Protein AF-A0A9X5E536-F1 (afdb_monomer_lite)

Structure (mmCIF, N/CA/C/O backbone):
data_AF-A0A9X5E536-F1
#
_entry.id   AF-A0A9X5E536-F1
#
loop_
_atom_site.group_PDB
_atom_site.id
_atom_site.type_symbol
_atom_site.label_atom_id
_atom_site.label_alt_id
_atom_site.label_comp_id
_atom_site.label_asym_id
_atom_site.label_entity_id
_atom_site.label_seq_id
_atom_site.pdbx_PDB_ins_code
_atom_site.Cartn_x
_atom_site.Cartn_y
_atom_site.Cartn_z
_atom_site.occupancy
_atom_site.B_iso_or_equiv
_atom_site.auth_seq_id
_atom_site.auth_comp_id
_atom_site.auth_asym_id
_atom_site.auth_atom_id
_atom_site.pdbx_PDB_model_num
ATOM 1 N N . MET A 1 1 ? -15.585 -8.353 -6.844 1.00 59.03 1 MET A N 1
ATOM 2 C CA . MET A 1 1 ? -14.797 -7.741 -7.942 1.00 59.03 1 MET A CA 1
ATOM 3 C C . MET A 1 1 ? -14.828 -6.232 -7.752 1.00 59.03 1 MET A C 1
ATOM 5 O O . MET A 1 1 ? -15.903 -5.713 -7.479 1.00 59.03 1 MET A O 1
ATOM 9 N N . LEU A 1 2 ? -13.679 -5.550 -7.816 1.00 76.44 2 LEU A N 1
ATOM 10 C CA . LEU A 1 2 ? -13.630 -4.080 -7.756 1.00 76.44 2 LEU A CA 1
ATOM 11 C C . LEU A 1 2 ? -14.340 -3.490 -8.984 1.00 76.44 2 LEU A C 1
ATOM 13 O O . LEU A 1 2 ? -14.336 -4.117 -10.042 1.00 76.44 2 LEU A O 1
ATOM 17 N N . SER A 1 3 ? -14.965 -2.317 -8.848 1.00 79.88 3 SER A N 1
ATOM 18 C CA . SER A 1 3 ? -15.646 -1.673 -9.978 1.00 79.88 3 SER A CA 1
ATOM 19 C C . SER A 1 3 ? -14.661 -1.333 -11.105 1.00 79.88 3 SER A C 1
ATOM 21 O O . SER A 1 3 ? -13.460 -1.172 -10.869 1.00 79.88 3 SER A O 1
ATOM 23 N N . SER A 1 4 ? -15.165 -1.166 -12.330 1.00 85.25 4 SER A N 1
ATOM 24 C CA . SER A 1 4 ? -14.346 -0.813 -13.503 1.00 85.25 4 SER A CA 1
ATOM 25 C C . SER A 1 4 ? -13.564 0.498 -13.328 1.00 85.25 4 SER A C 1
ATOM 27 O O . SER A 1 4 ? -12.526 0.704 -13.953 1.00 85.25 4 SER A O 1
ATOM 29 N N . LEU A 1 5 ? -13.994 1.361 -12.401 1.00 85.19 5 LEU A N 1
ATOM 30 C CA . LEU A 1 5 ? -13.293 2.590 -12.018 1.00 85.19 5 LEU A CA 1
ATOM 31 C C . LEU A 1 5 ? -11.881 2.330 -11.468 1.00 85.19 5 LEU A C 1
ATOM 33 O O . LEU A 1 5 ? -10.996 3.173 -11.616 1.00 85.19 5 LEU A O 1
ATOM 37 N N . PHE A 1 6 ? -11.648 1.163 -10.862 1.00 87.69 6 PHE A N 1
ATOM 38 C CA . PHE A 1 6 ? -10.348 0.803 -10.301 1.00 87.69 6 PHE A CA 1
ATOM 39 C C . PHE A 1 6 ? -9.379 0.246 -11.342 1.00 87.69 6 PHE A C 1
ATOM 41 O O . PHE A 1 6 ? -8.178 0.256 -11.087 1.00 87.69 6 PHE A O 1
ATOM 48 N N . GLU A 1 7 ? -9.849 -0.226 -12.501 1.00 88.88 7 GLU A N 1
ATOM 49 C CA . GLU A 1 7 ? -9.040 -1.003 -13.455 1.00 88.88 7 GLU A CA 1
ATOM 50 C C . GLU A 1 7 ? -7.752 -0.284 -13.851 1.00 88.88 7 GLU A C 1
ATOM 52 O O . GLU A 1 7 ? -6.659 -0.833 -13.707 1.00 88.88 7 GLU A O 1
ATOM 57 N N . ARG A 1 8 ? -7.857 0.994 -14.231 1.00 88.62 8 ARG A N 1
ATOM 58 C CA . ARG A 1 8 ? -6.694 1.802 -14.627 1.00 88.62 8 ARG A CA 1
ATOM 59 C C . ARG A 1 8 ? -5.665 1.930 -13.504 1.00 88.62 8 ARG A C 1
ATOM 61 O O . ARG A 1 8 ? -4.463 1.903 -13.764 1.00 88.62 8 ARG A O 1
ATOM 68 N N . PHE A 1 9 ? -6.115 2.054 -12.258 1.00 90.88 9 PHE A N 1
ATOM 69 C CA . PHE A 1 9 ? -5.223 2.153 -11.103 1.00 90.88 9 PHE A CA 1
ATOM 70 C C . PHE A 1 9 ? -4.642 0.796 -10.719 1.00 90.88 9 PHE A C 1
ATOM 72 O O . PHE A 1 9 ? -3.461 0.716 -10.403 1.00 90.88 9 PHE A O 1
ATOM 79 N N . VAL A 1 10 ? -5.423 -0.276 -10.823 1.00 92.06 10 VAL A N 1
ATOM 80 C CA . VAL A 1 10 ? -4.972 -1.652 -10.589 1.00 92.06 10 VAL A CA 1
ATOM 81 C C . VAL A 1 10 ? -3.908 -2.072 -11.607 1.00 92.06 10 VAL A C 1
ATOM 83 O O . VAL A 1 10 ? -2.978 -2.790 -11.255 1.00 92.06 10 VAL A O 1
ATOM 86 N N . GLU A 1 11 ? -3.998 -1.609 -12.851 1.00 88.69 11 GLU A N 1
ATOM 87 C CA . GLU A 1 11 ? -2.993 -1.888 -13.881 1.00 88.69 11 GLU A CA 1
ATOM 88 C C . GLU A 1 11 ? -1.729 -1.034 -13.740 1.00 88.69 11 GLU A C 1
ATOM 90 O O . GLU A 1 11 ? -0.615 -1.520 -13.946 1.00 88.69 11 GLU A O 1
ATOM 95 N N . LYS A 1 12 ? -1.879 0.260 -13.429 1.00 88.44 12 LYS A N 1
ATOM 96 C CA . LYS A 1 12 ? -0.748 1.203 -13.401 1.00 88.44 12 LYS A CA 1
ATOM 97 C C . LYS A 1 12 ? -0.036 1.245 -12.053 1.00 88.44 12 LYS A C 1
ATOM 99 O O . LYS A 1 12 ? 1.185 1.384 -12.022 1.00 88.44 12 LYS A O 1
ATOM 104 N N . SER A 1 13 ? -0.782 1.144 -10.958 1.00 90.81 13 SER A N 1
ATOM 105 C CA . SER A 1 13 ? -0.265 1.206 -9.591 1.00 90.81 13 SER A CA 1
ATOM 106 C C . SER A 1 13 ? -1.109 0.372 -8.613 1.00 90.81 13 SER A C 1
ATOM 108 O O . SER A 1 13 ? -1.768 0.921 -7.723 1.00 90.81 13 SER A O 1
ATOM 110 N N . PRO A 1 14 ? -1.078 -0.970 -8.735 1.00 91.38 14 PRO A N 1
ATOM 111 C CA . PRO A 1 14 ? -1.823 -1.857 -7.841 1.00 91.38 14 PRO A CA 1
ATOM 112 C C . PRO A 1 14 ? -1.440 -1.657 -6.368 1.00 91.38 14 PRO A C 1
ATOM 114 O O . PRO A 1 14 ? -2.305 -1.716 -5.501 1.00 91.38 14 PRO A O 1
ATOM 117 N N . VAL A 1 15 ? -0.178 -1.309 -6.091 1.00 92.06 15 VAL A N 1
ATOM 118 C CA . VAL A 1 15 ? 0.329 -0.975 -4.747 1.00 92.06 15 VAL A CA 1
ATOM 119 C C . VAL A 1 15 ? -0.449 0.181 -4.107 1.00 92.06 15 VAL A C 1
ATOM 121 O O . VAL A 1 15 ? -0.778 0.119 -2.925 1.00 92.06 15 VAL A O 1
ATOM 124 N N . SER A 1 16 ? -0.793 1.219 -4.875 1.00 92.06 16 SER A N 1
ATOM 125 C CA . SER A 1 16 ? -1.557 2.366 -4.363 1.00 92.06 16 SER A CA 1
ATOM 126 C C . SER A 1 16 ? -2.984 1.972 -3.985 1.00 92.06 16 SER A C 1
ATOM 128 O O . SER A 1 16 ? -3.490 2.417 -2.956 1.00 92.06 16 SER A O 1
ATOM 130 N N . VAL A 1 17 ? -3.611 1.099 -4.782 1.00 93.69 17 VAL A N 1
ATOM 131 C CA . VAL A 1 17 ? -4.953 0.564 -4.500 1.00 93.69 17 VAL A CA 1
ATOM 132 C C . VAL A 1 17 ? -4.920 -0.343 -3.270 1.00 93.69 17 VAL A C 1
ATOM 134 O O . VAL A 1 17 ? -5.777 -0.209 -2.401 1.00 93.69 17 VAL A O 1
ATOM 137 N N . MET A 1 18 ? -3.904 -1.208 -3.153 1.00 93.38 18 MET A N 1
ATOM 138 C CA . MET A 1 18 ? -3.685 -2.051 -1.972 1.00 93.38 18 MET A CA 1
ATOM 139 C C . MET A 1 18 ? -3.533 -1.204 -0.711 1.00 93.38 18 MET A C 1
ATOM 141 O O . MET A 1 18 ? -4.220 -1.461 0.271 1.00 93.38 18 MET A O 1
ATOM 145 N N . MET A 1 19 ? -2.681 -0.173 -0.744 1.00 91.44 19 MET A N 1
ATOM 146 C CA . MET A 1 19 ? -2.464 0.706 0.405 1.00 91.44 19 MET A CA 1
ATOM 147 C C . MET A 1 19 ? -3.744 1.449 0.793 1.00 91.44 19 MET A C 1
ATOM 149 O O . MET A 1 19 ? -4.116 1.456 1.961 1.00 91.44 19 MET A O 1
ATOM 153 N N . ARG A 1 20 ? -4.463 2.042 -0.166 1.00 91.44 20 ARG A N 1
ATOM 154 C CA . ARG A 1 20 ? -5.708 2.765 0.133 1.00 91.44 20 ARG A CA 1
ATOM 155 C C . ARG A 1 20 ? -6.812 1.834 0.641 1.00 91.44 20 ARG A C 1
ATOM 157 O O . ARG A 1 20 ? -7.528 2.224 1.561 1.00 91.44 20 ARG A O 1
ATOM 164 N N . GLY A 1 21 ? -6.941 0.632 0.078 1.00 90.62 21 GLY A N 1
ATOM 165 C CA . GLY A 1 21 ? -7.883 -0.388 0.547 1.00 90.62 21 GLY A CA 1
ATOM 166 C C . GLY A 1 21 ? -7.525 -0.918 1.938 1.00 90.62 21 GLY A C 1
ATOM 167 O O . GLY A 1 21 ? -8.407 -1.091 2.773 1.00 90.62 21 GLY A O 1
ATOM 168 N N . LEU A 1 22 ? -6.229 -1.087 2.223 1.00 88.88 22 LEU A N 1
ATOM 169 C CA . LEU A 1 22 ? -5.721 -1.365 3.568 1.00 88.88 22 LEU A CA 1
ATOM 170 C C . LEU A 1 22 ? -6.089 -0.250 4.533 1.00 88.88 22 LEU A C 1
ATOM 172 O O . LEU A 1 22 ? -6.581 -0.547 5.609 1.00 88.88 22 LEU A O 1
ATOM 176 N N . MET A 1 23 ? -5.915 1.013 4.149 1.00 85.69 23 MET A N 1
ATOM 177 C CA . MET A 1 23 ? -6.316 2.131 4.998 1.00 85.69 23 MET A CA 1
ATOM 178 C C . MET A 1 23 ? -7.823 2.131 5.260 1.00 85.69 23 MET A C 1
ATOM 180 O O . MET A 1 23 ? -8.232 2.340 6.390 1.00 85.69 23 MET A O 1
ATOM 184 N N . GLU A 1 24 ? -8.646 1.842 4.252 1.00 87.31 24 GLU A N 1
ATOM 185 C CA . GLU A 1 24 ? -10.102 1.786 4.417 1.00 87.31 24 GLU A CA 1
ATOM 186 C C . GLU A 1 24 ? -10.545 0.686 5.388 1.00 87.31 24 GLU A C 1
ATOM 188 O O . GLU A 1 24 ? -11.493 0.864 6.143 1.00 87.31 24 GLU A O 1
ATOM 193 N N . ARG A 1 25 ? -9.847 -0.452 5.373 1.00 81.50 25 ARG A N 1
ATOM 194 C CA . ARG A 1 25 ? -10.155 -1.596 6.229 1.00 81.50 25 ARG A CA 1
ATOM 195 C C . ARG A 1 25 ? -9.554 -1.468 7.629 1.00 81.50 25 ARG A C 1
ATOM 197 O O . ARG A 1 25 ? -10.218 -1.766 8.611 1.00 81.50 25 ARG A O 1
ATOM 204 N N . VAL A 1 26 ? -8.281 -1.083 7.711 1.00 72.69 26 VAL A N 1
ATOM 205 C CA . VAL A 1 26 ? -7.508 -1.011 8.958 1.00 72.69 26 VAL A CA 1
ATOM 206 C C . VAL A 1 26 ? -7.864 0.237 9.747 1.00 72.69 26 VAL A C 1
ATOM 208 O O . VAL A 1 26 ? -7.880 0.151 10.961 1.00 72.69 26 VAL A O 1
ATOM 211 N N . PHE A 1 27 ? -8.175 1.367 9.101 1.00 67.44 27 PHE A N 1
ATOM 212 C CA . PHE A 1 27 ? -8.596 2.596 9.784 1.00 67.44 27 PHE A CA 1
ATOM 213 C C . PHE A 1 27 ? -10.112 2.766 9.877 1.00 67.44 27 PHE A C 1
ATOM 215 O O . PHE A 1 27 ? -10.585 3.894 10.010 1.00 67.44 27 PHE A O 1
ATOM 222 N N . ALA A 1 28 ? -10.885 1.678 9.849 1.00 65.44 28 ALA A N 1
ATOM 223 C CA . ALA A 1 28 ? -12.260 1.755 10.321 1.00 65.44 28 ALA A CA 1
ATOM 224 C C . ALA A 1 28 ? -12.214 2.218 11.796 1.00 65.44 28 ALA A C 1
ATOM 226 O O . ALA A 1 28 ? -11.645 1.497 12.623 1.00 65.44 28 ALA A O 1
ATOM 227 N N . PRO A 1 29 ? -12.736 3.417 12.137 1.00 57.34 29 PRO A N 1
ATOM 228 C CA . PRO A 1 29 ? -12.548 4.002 13.468 1.00 57.34 29 PRO A CA 1
ATOM 229 C C . PRO A 1 29 ? -13.058 3.073 14.572 1.00 57.34 29 PRO A C 1
ATOM 231 O O . PRO A 1 29 ? -12.400 2.892 15.590 1.00 57.34 29 PRO A O 1
ATOM 234 N N . GLU A 1 30 ? -14.189 2.422 14.305 1.00 60.12 30 GLU A N 1
ATOM 235 C CA . GLU A 1 30 ? -14.822 1.401 15.142 1.00 60.12 30 GLU A CA 1
ATOM 236 C C . GLU A 1 30 ? -13.857 0.237 15.434 1.00 60.12 30 GLU A C 1
ATOM 238 O O . GLU A 1 30 ? -13.547 -0.043 16.589 1.00 60.12 30 GLU A O 1
ATOM 243 N N . SER A 1 31 ? -13.291 -0.384 14.393 1.00 58.72 31 SER A N 1
ATOM 244 C CA . SER A 1 31 ? -12.420 -1.557 14.533 1.00 58.72 31 SER A CA 1
ATOM 245 C C . SER A 1 31 ? -11.079 -1.242 15.198 1.00 58.72 31 SER A C 1
ATOM 247 O O . SER A 1 31 ? -10.551 -2.077 15.931 1.00 58.72 31 SER A O 1
ATOM 249 N N . LEU A 1 32 ? -10.512 -0.051 14.969 1.00 58.91 32 LEU A N 1
ATOM 250 C CA . LEU A 1 32 ? -9.287 0.368 15.660 1.00 58.91 32 LEU A CA 1
ATOM 251 C C . LEU A 1 32 ? -9.522 0.627 17.139 1.00 58.91 32 LEU A C 1
ATOM 253 O O . LEU A 1 32 ? -8.710 0.206 17.964 1.00 58.91 32 LEU A O 1
ATOM 257 N N . ASN A 1 33 ? -10.619 1.309 17.466 1.00 61.44 33 ASN A N 1
ATOM 258 C CA . ASN A 1 33 ? -10.973 1.594 18.848 1.00 61.44 33 ASN A CA 1
ATOM 259 C C . ASN A 1 33 ? -11.260 0.294 19.608 1.00 61.44 33 ASN A C 1
ATOM 261 O O . ASN A 1 33 ? -10.749 0.112 20.710 1.00 61.44 33 ASN A O 1
ATOM 265 N N . GLU A 1 34 ? -11.996 -0.636 19.001 1.00 63.62 34 GLU A N 1
ATOM 266 C CA . GLU A 1 34 ? -12.320 -1.936 19.591 1.00 63.62 34 GLU A CA 1
ATOM 267 C C . GLU A 1 34 ? -11.073 -2.813 19.791 1.00 63.62 34 GLU A C 1
ATOM 269 O O . GLU A 1 34 ? -10.857 -3.365 20.875 1.00 63.62 34 GLU A O 1
ATOM 274 N N . LEU A 1 35 ? -10.191 -2.892 18.786 1.00 60.22 35 LEU A N 1
ATOM 275 C CA . LEU A 1 35 ? -8.929 -3.626 18.890 1.00 60.22 35 LEU A CA 1
ATOM 276 C C . LEU A 1 35 ? -8.045 -3.047 20.001 1.00 60.22 35 LEU A C 1
ATOM 278 O O . LEU A 1 35 ? -7.515 -3.805 20.818 1.00 60.22 35 LEU A O 1
ATOM 282 N N . PHE A 1 36 ? -7.912 -1.717 20.051 1.00 56.22 36 PHE A N 1
ATOM 283 C CA . PHE A 1 36 ? -7.150 -1.025 21.087 1.00 56.22 36 PHE A CA 1
ATOM 284 C C . PHE A 1 36 ? -7.712 -1.332 22.476 1.00 56.22 36 PHE A C 1
ATOM 286 O O . PHE A 1 36 ? -6.965 -1.789 23.335 1.00 56.22 36 PHE A O 1
ATOM 293 N N . GLN A 1 37 ? -9.021 -1.179 22.685 1.00 65.19 37 GLN A N 1
ATOM 294 C CA . GLN A 1 37 ? -9.663 -1.478 23.969 1.00 65.19 37 GLN A CA 1
ATOM 295 C C . GLN A 1 37 ? -9.492 -2.947 24.390 1.00 65.19 37 GLN A C 1
ATOM 297 O O . GLN A 1 37 ? -9.310 -3.228 25.571 1.00 65.19 37 GLN A O 1
ATOM 302 N N . THR A 1 38 ?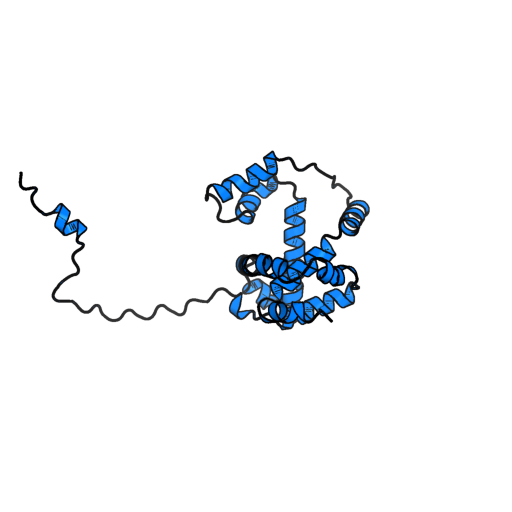 -9.496 -3.880 23.435 1.00 64.38 38 THR A N 1
ATOM 303 C CA . THR A 1 38 ? -9.392 -5.322 23.712 1.00 64.38 38 THR A CA 1
ATOM 304 C C . THR A 1 38 ? -7.966 -5.769 24.052 1.00 64.38 38 THR A C 1
ATOM 306 O O . THR A 1 38 ? -7.775 -6.693 24.844 1.00 64.38 38 THR A O 1
ATOM 309 N N . THR A 1 39 ? -6.945 -5.152 23.448 1.00 59.47 39 THR A N 1
ATOM 310 C CA . THR A 1 39 ? -5.545 -5.611 23.568 1.00 59.47 39 THR A CA 1
ATOM 311 C C . THR A 1 39 ? -4.620 -4.680 24.345 1.00 59.47 39 THR A C 1
ATOM 313 O O . THR A 1 39 ? -3.538 -5.121 24.747 1.00 59.47 39 THR A O 1
ATOM 316 N N . ALA A 1 40 ? -5.014 -3.433 24.615 1.00 51.66 40 ALA A N 1
ATOM 317 C CA . ALA A 1 40 ? -4.210 -2.500 25.395 1.00 51.66 40 ALA A CA 1
ATOM 318 C C . ALA A 1 40 ? -4.087 -2.975 26.850 1.00 51.66 40 ALA A C 1
ATOM 320 O O . ALA A 1 40 ? -4.999 -2.841 27.659 1.00 51.66 40 ALA A O 1
ATOM 321 N N . ARG A 1 41 ? -2.922 -3.536 27.193 1.00 52.03 41 ARG A N 1
ATOM 322 C CA . ARG A 1 41 ? -2.586 -3.915 28.577 1.00 52.03 41 ARG A CA 1
ATOM 323 C C . ARG A 1 41 ? -1.919 -2.781 29.354 1.00 52.03 41 ARG A C 1
ATOM 325 O O . ARG A 1 41 ? -2.097 -2.684 30.560 1.00 52.03 41 ARG A O 1
ATOM 332 N N . VAL A 1 42 ? -1.132 -1.951 28.663 1.00 47.94 42 VAL A N 1
ATOM 333 C CA . VAL A 1 42 ? -0.361 -0.832 29.249 1.00 47.94 42 VAL A CA 1
ATOM 334 C C . VAL A 1 42 ? -0.487 0.451 28.406 1.00 47.94 42 VAL A C 1
ATOM 336 O O . VAL A 1 42 ? -0.075 1.521 28.841 1.00 47.94 42 VAL A O 1
ATOM 339 N N . GLN A 1 43 ? -1.052 0.374 27.194 1.00 44.66 43 GLN A N 1
ATOM 340 C CA . GLN A 1 43 ? -1.228 1.537 26.322 1.00 44.66 43 GLN A CA 1
ATOM 341 C C . GLN A 1 43 ? -2.432 2.388 26.733 1.00 44.66 43 GLN A C 1
ATOM 343 O O . GLN A 1 43 ? -3.493 1.872 27.066 1.00 44.66 43 GLN A O 1
ATOM 348 N N . TYR A 1 44 ? -2.259 3.703 26.647 1.00 56.66 44 TYR A N 1
ATOM 349 C CA . TYR A 1 44 ? -3.267 4.712 26.949 1.00 56.66 44 TYR A CA 1
ATOM 350 C C . TYR A 1 44 ? -3.384 5.686 25.779 1.00 56.66 44 TYR A C 1
ATOM 352 O O . TYR A 1 44 ? -2.421 5.938 25.049 1.00 56.66 44 TYR A O 1
ATOM 360 N N . THR A 1 45 ? -4.583 6.221 25.587 1.00 52.66 45 THR A N 1
ATOM 361 C CA . THR A 1 45 ? -4.866 7.262 24.603 1.00 52.66 45 THR A CA 1
ATOM 362 C C . THR A 1 45 ? -4.136 8.537 25.028 1.00 52.66 45 THR A C 1
ATOM 364 O O . THR A 1 45 ? -4.375 9.049 26.119 1.00 52.66 45 THR A O 1
ATOM 367 N N . LYS A 1 46 ? -3.217 9.038 24.195 1.00 56.38 46 LYS A N 1
ATOM 368 C CA . LYS A 1 46 ? -2.601 10.359 24.376 1.00 56.38 46 LYS A CA 1
ATOM 369 C C . LYS A 1 46 ? -3.260 11.354 23.430 1.00 56.38 46 LYS A C 1
ATOM 371 O O . LYS A 1 46 ? -3.475 11.034 22.261 1.00 56.38 46 LYS A O 1
ATOM 376 N N . GLU A 1 47 ? -3.544 12.549 23.930 1.00 56.22 47 GLU A N 1
ATOM 377 C CA . GLU A 1 47 ? -3.892 13.684 23.080 1.00 56.22 47 GLU A CA 1
ATOM 378 C C . GLU A 1 47 ? -2.651 14.106 22.291 1.00 56.22 47 GLU A C 1
ATOM 380 O O . GLU A 1 47 ? -1.558 14.218 22.844 1.00 56.22 47 GLU A O 1
ATOM 385 N N . LEU A 1 48 ? -2.820 14.269 20.981 1.00 60.88 48 LEU A N 1
ATOM 386 C CA . LEU A 1 48 ? -1.769 14.731 20.084 1.00 60.88 48 LEU A CA 1
ATOM 387 C C . LEU A 1 48 ? -1.806 16.259 20.099 1.00 60.88 48 LEU A C 1
ATOM 389 O O . LEU A 1 48 ? -2.819 16.846 19.706 1.00 60.88 48 LEU A O 1
ATOM 393 N N . LEU A 1 49 ? -0.745 16.908 20.575 1.00 67.31 49 LEU A N 1
ATOM 394 C CA . LEU A 1 49 ? -0.719 18.364 20.631 1.00 67.31 49 LEU A CA 1
ATOM 395 C C . LEU A 1 49 ? -0.400 18.936 19.246 1.00 67.31 49 LEU A C 1
ATOM 397 O O . LEU A 1 49 ? 0.301 18.332 18.433 1.00 67.31 49 LEU A O 1
ATOM 401 N N . PHE A 1 50 ? -0.893 20.146 18.968 1.00 59.91 50 PHE A N 1
ATOM 402 C CA . PHE A 1 50 ? -0.553 20.857 17.730 1.00 59.91 50 PHE A CA 1
ATOM 403 C C . PHE A 1 50 ? 0.962 21.107 17.616 1.00 59.91 50 PHE A C 1
ATOM 405 O O . PHE A 1 50 ? 1.506 21.070 16.514 1.00 59.91 50 PHE A O 1
ATOM 412 N N . SER A 1 51 ? 1.645 21.299 18.749 1.00 69.69 51 SER A N 1
ATOM 413 C CA . SER A 1 51 ? 3.107 21.402 18.827 1.00 69.69 51 SER A CA 1
ATOM 414 C C . SER A 1 51 ? 3.804 20.172 18.252 1.00 69.69 51 SER A C 1
ATOM 416 O O . SER A 1 51 ? 4.736 20.335 17.476 1.00 69.69 51 SER A O 1
ATOM 418 N N . ASP A 1 52 ? 3.298 18.969 18.525 1.00 70.38 52 ASP A N 1
ATOM 419 C CA . ASP A 1 52 ? 3.912 17.710 18.084 1.00 70.38 52 ASP A CA 1
ATOM 420 C C . ASP A 1 52 ? 3.849 17.576 16.552 1.00 70.38 52 ASP A C 1
ATOM 422 O O . ASP A 1 52 ? 4.791 17.126 15.897 1.00 70.38 52 ASP A O 1
ATOM 426 N N . LEU A 1 53 ? 2.746 18.033 15.943 1.00 67.75 53 LEU A N 1
ATOM 427 C CA . LEU A 1 53 ? 2.610 18.092 14.483 1.00 67.75 53 LEU A CA 1
ATOM 428 C C . LEU A 1 53 ? 3.559 19.116 13.861 1.00 67.75 53 LEU A C 1
ATOM 430 O O . LEU A 1 53 ? 4.120 18.872 12.790 1.00 67.75 53 LEU A O 1
ATOM 434 N N . VAL A 1 54 ? 3.734 20.265 14.513 1.00 74.81 54 VAL A N 1
ATOM 435 C CA . VAL A 1 54 ? 4.660 21.303 14.059 1.00 74.81 54 VAL A CA 1
ATOM 436 C C . VAL A 1 54 ? 6.103 20.809 14.175 1.00 74.81 54 VAL A C 1
ATOM 438 O O . VAL A 1 54 ? 6.845 20.926 13.206 1.00 74.81 54 VAL A O 1
ATOM 441 N N . GLU A 1 55 ? 6.489 20.180 15.282 1.00 75.88 55 GLU A N 1
ATOM 442 C CA . GLU A 1 55 ? 7.822 19.594 15.486 1.00 75.88 55 GLU A CA 1
ATOM 443 C C . GLU A 1 55 ? 8.140 18.496 14.463 1.00 75.88 55 GLU A C 1
ATOM 445 O O . GLU A 1 55 ? 9.246 18.438 13.915 1.00 75.88 55 GLU A O 1
ATOM 450 N N . LEU A 1 56 ? 7.145 17.683 14.098 1.00 73.38 56 LEU A N 1
ATOM 451 C CA . LEU A 1 56 ? 7.294 16.692 13.038 1.00 73.38 56 LEU A CA 1
ATOM 452 C C . LEU A 1 56 ? 7.502 17.329 11.654 1.00 73.38 56 LEU A C 1
ATOM 454 O O . LEU A 1 56 ? 8.291 16.826 10.847 1.00 73.38 56 LEU A O 1
ATOM 458 N N . MET A 1 57 ? 6.789 18.417 11.358 1.00 69.81 57 MET A N 1
ATOM 459 C CA . MET A 1 57 ? 6.752 19.029 10.026 1.00 69.81 57 MET A CA 1
ATOM 460 C C . MET A 1 57 ? 7.840 20.082 9.795 1.00 69.81 57 MET A C 1
ATOM 462 O O . MET A 1 57 ? 8.291 20.228 8.659 1.00 69.81 57 MET A O 1
ATOM 466 N N . VAL A 1 58 ? 8.299 20.794 10.827 1.00 79.50 58 VAL A N 1
ATOM 467 C CA . VAL A 1 58 ? 9.296 21.877 10.722 1.00 79.50 58 VAL A CA 1
ATOM 468 C C . VAL A 1 58 ? 10.579 21.423 10.016 1.00 79.50 58 VAL A C 1
ATOM 470 O O . VAL A 1 58 ? 10.974 22.088 9.058 1.00 79.50 58 VAL A O 1
ATOM 473 N N . PRO A 1 59 ? 11.205 20.279 10.354 1.00 78.56 59 PRO A N 1
ATOM 474 C CA . PRO A 1 59 ? 12.404 19.821 9.651 1.00 78.56 59 PRO A CA 1
ATOM 475 C C . PRO A 1 59 ? 12.156 19.523 8.168 1.00 78.56 59 PRO A C 1
ATOM 477 O O . PRO A 1 59 ? 13.057 19.671 7.347 1.00 78.56 59 PRO A O 1
ATOM 480 N N . VAL A 1 60 ? 10.933 19.134 7.807 1.00 77.81 60 VAL A N 1
ATOM 481 C CA . VAL A 1 60 ? 10.548 18.809 6.428 1.00 77.81 60 VAL A CA 1
ATOM 482 C C . VAL A 1 60 ? 10.294 20.077 5.622 1.00 77.81 60 VAL A C 1
ATOM 484 O O . VAL A 1 60 ? 10.804 20.219 4.514 1.00 77.81 60 VAL A O 1
ATOM 487 N N . VAL A 1 61 ? 9.536 21.020 6.186 1.00 78.19 61 VAL A N 1
ATOM 488 C CA . VAL A 1 61 ? 9.211 22.302 5.545 1.00 78.19 61 VAL A CA 1
ATOM 489 C C . VAL A 1 61 ? 10.465 23.164 5.393 1.00 78.19 61 VAL A C 1
ATOM 491 O O . VAL A 1 61 ? 10.654 23.794 4.356 1.00 78.19 61 VAL A O 1
ATOM 494 N N . CYS A 1 62 ? 11.362 23.131 6.380 1.00 86.31 62 CYS A N 1
ATOM 495 C CA . CYS A 1 62 ? 12.654 23.813 6.329 1.00 86.31 62 CYS A CA 1
ATOM 496 C C . CYS A 1 62 ? 13.701 23.085 5.462 1.00 86.31 62 CYS A C 1
ATOM 498 O O . CYS A 1 62 ? 14.817 23.579 5.325 1.00 86.31 62 CYS A O 1
ATOM 500 N N . GLY A 1 63 ? 13.380 21.917 4.889 1.00 78.69 63 GLY A N 1
ATOM 501 C CA . GLY A 1 63 ? 14.284 21.158 4.018 1.00 78.69 63 GLY A CA 1
ATOM 502 C C . GLY A 1 63 ? 15.474 20.500 4.730 1.00 78.69 63 GLY A C 1
ATOM 503 O O . GLY A 1 63 ? 16.403 20.048 4.065 1.00 78.69 63 GLY A O 1
ATOM 504 N N . LEU A 1 64 ? 15.451 20.433 6.063 1.00 79.81 64 LEU A N 1
ATOM 505 C CA . LEU A 1 64 ? 16.457 19.751 6.885 1.00 79.81 64 LEU A CA 1
ATOM 506 C C . LEU A 1 64 ? 16.316 18.227 6.797 1.00 79.81 64 LEU A C 1
ATOM 508 O O . LEU A 1 64 ? 17.305 17.508 6.889 1.00 79.81 64 LEU A O 1
ATOM 512 N N . GLN A 1 65 ? 15.090 17.742 6.595 1.00 75.00 65 GLN A N 1
ATOM 513 C CA . GLN A 1 65 ? 14.771 16.331 6.419 1.00 75.00 65 GLN A CA 1
ATOM 514 C C . GLN A 1 65 ? 14.056 16.111 5.082 1.00 75.00 65 GLN A C 1
ATOM 516 O O . GLN A 1 65 ? 13.138 16.859 4.742 1.00 75.00 65 GLN A O 1
ATOM 521 N N . PRO A 1 66 ? 14.409 15.060 4.319 1.00 71.69 66 PRO A N 1
ATOM 522 C CA . PRO A 1 66 ? 13.858 14.834 2.984 1.00 71.69 66 PRO A CA 1
ATOM 523 C C . PRO A 1 66 ? 12.388 14.390 3.001 1.00 71.69 66 PRO A C 1
ATOM 525 O O . PRO A 1 66 ? 11.751 14.332 1.951 1.00 71.69 66 PRO A O 1
ATOM 528 N N . SER A 1 67 ? 11.850 14.007 4.164 1.00 70.56 67 SER A N 1
ATOM 529 C CA . SER A 1 67 ? 10.455 13.590 4.312 1.00 70.56 67 SER A CA 1
ATOM 530 C C . SER A 1 67 ? 10.001 13.603 5.771 1.00 70.56 67 SER A C 1
ATOM 532 O O . SER A 1 67 ? 10.816 13.496 6.688 1.00 70.56 67 SER A O 1
ATOM 534 N N . VAL A 1 68 ? 8.679 13.614 5.970 1.00 67.25 68 VAL A N 1
ATOM 535 C CA . VAL A 1 68 ? 8.021 13.429 7.279 1.00 67.25 68 VAL A CA 1
ATOM 536 C C . VAL A 1 68 ? 8.483 12.147 7.967 1.00 67.25 68 VAL A C 1
ATOM 538 O O . VAL A 1 68 ? 8.683 12.137 9.172 1.00 67.25 68 VAL A O 1
ATOM 541 N N . ARG A 1 69 ? 8.743 11.076 7.209 1.00 64.19 69 ARG A N 1
ATOM 542 C CA . ARG A 1 69 ? 9.261 9.818 7.761 1.00 64.19 69 ARG A CA 1
ATOM 543 C C . ARG A 1 69 ? 10.670 9.964 8.334 1.00 64.19 69 ARG A C 1
ATOM 545 O O . ARG A 1 69 ? 10.937 9.396 9.382 1.00 64.19 69 ARG A O 1
ATOM 552 N N . ALA A 1 70 ? 11.556 10.680 7.647 1.00 66.94 70 ALA A N 1
ATOM 553 C CA . ALA A 1 70 ? 12.920 10.895 8.128 1.00 66.94 70 ALA A CA 1
ATOM 554 C C . ALA A 1 70 ? 12.914 11.773 9.391 1.00 66.94 70 ALA A C 1
ATOM 556 O O . ALA A 1 70 ? 13.508 11.408 10.397 1.00 66.94 70 ALA A O 1
ATOM 557 N N . SER A 1 71 ? 12.103 12.837 9.379 1.00 72.88 71 SER A N 1
ATOM 558 C CA . SER A 1 71 ? 11.833 13.668 10.559 1.00 72.88 71 SER A CA 1
ATOM 559 C C . SER A 1 71 ? 11.244 12.866 11.729 1.00 72.88 71 SER A C 1
ATOM 561 O O . SER A 1 71 ? 11.651 13.054 12.869 1.00 72.88 71 SER A O 1
ATOM 563 N N . TYR A 1 72 ? 10.332 11.926 11.454 1.00 70.31 72 TYR A N 1
ATOM 564 C CA . TYR A 1 72 ? 9.777 11.021 12.460 1.00 70.31 72 TYR A CA 1
ATOM 565 C C . TYR A 1 72 ? 10.833 10.073 13.035 1.00 70.31 72 TYR A C 1
ATOM 567 O O . TYR A 1 72 ? 10.845 9.848 14.235 1.00 70.31 72 TYR A O 1
ATOM 575 N N . GLN A 1 73 ? 11.686 9.478 12.195 1.00 68.50 73 GLN A N 1
ATOM 576 C CA . GLN A 1 73 ? 12.697 8.509 12.635 1.00 68.50 73 GLN A CA 1
ATOM 577 C C . GLN A 1 73 ? 13.715 9.142 13.583 1.00 68.50 73 GLN A C 1
ATOM 579 O O . GLN A 1 73 ? 14.063 8.525 14.585 1.00 68.50 73 GLN A O 1
ATOM 584 N N . ASP A 1 74 ? 14.106 10.384 13.310 1.00 72.44 74 ASP A N 1
ATOM 585 C CA . ASP A 1 74 ? 14.989 11.160 14.184 1.00 72.44 74 ASP A CA 1
ATOM 586 C C . ASP A 1 74 ? 14.302 11.592 15.493 1.00 72.44 74 ASP A C 1
ATOM 588 O O . ASP A 1 74 ? 14.976 11.882 16.477 1.00 72.44 74 ASP A O 1
ATOM 592 N N . GLN A 1 75 ? 12.965 11.607 15.526 1.00 68.31 75 GLN A N 1
ATOM 593 C CA . GLN A 1 75 ? 12.143 12.054 16.659 1.00 68.31 75 GLN A CA 1
ATOM 594 C C . GLN A 1 75 ? 11.262 10.925 17.229 1.00 68.31 75 GLN A C 1
ATOM 596 O O . GLN A 1 75 ? 10.262 11.180 17.903 1.00 68.31 75 GLN A O 1
ATOM 601 N N . ALA A 1 76 ? 11.612 9.662 16.962 1.00 61.31 76 ALA A N 1
ATOM 602 C CA . ALA A 1 76 ? 10.751 8.506 17.227 1.00 61.31 76 ALA A CA 1
ATOM 603 C C . ALA A 1 76 ? 10.484 8.274 18.725 1.00 61.31 76 ALA A C 1
ATOM 605 O O . ALA A 1 76 ? 9.455 7.702 19.076 1.00 61.31 76 ALA A O 1
ATOM 606 N N . GLU A 1 77 ? 11.384 8.738 19.596 1.00 60.75 77 GLU A N 1
ATOM 607 C CA . GLU A 1 77 ? 11.212 8.697 21.054 1.00 60.75 77 GLU A CA 1
ATOM 608 C C . GLU A 1 77 ? 10.278 9.801 21.579 1.00 60.75 77 GLU A C 1
ATOM 610 O O . GLU A 1 77 ? 9.628 9.615 22.607 1.00 60.75 77 GLU A O 1
ATOM 615 N N . ALA A 1 78 ? 10.188 10.932 20.871 1.00 61.19 78 ALA A N 1
ATOM 616 C CA . ALA A 1 78 ? 9.384 12.091 21.262 1.00 61.19 78 ALA A CA 1
ATOM 617 C C . ALA A 1 78 ? 7.954 12.040 20.698 1.00 61.19 78 ALA A C 1
ATOM 619 O O . ALA A 1 78 ? 7.024 12.584 21.291 1.00 61.19 78 ALA A O 1
ATOM 620 N N . MET A 1 79 ? 7.753 11.353 19.572 1.00 59.81 79 MET A N 1
ATOM 621 C CA . MET A 1 79 ? 6.449 11.263 18.923 1.00 59.81 79 MET A CA 1
ATOM 622 C C . MET A 1 79 ? 5.571 10.177 19.568 1.00 59.81 79 MET A C 1
ATOM 624 O O . MET A 1 79 ? 6.060 9.074 19.834 1.00 59.81 79 MET A O 1
ATOM 628 N N . PRO A 1 80 ? 4.251 10.382 19.734 1.00 56.28 80 PRO A N 1
ATOM 629 C CA . PRO A 1 80 ? 3.348 9.297 20.102 1.00 56.28 80 PRO A CA 1
ATOM 630 C C . PRO A 1 80 ? 3.466 8.145 19.090 1.00 56.28 80 PRO A C 1
ATOM 632 O O . PRO A 1 80 ? 3.143 8.276 17.909 1.00 56.28 80 PRO A O 1
ATOM 635 N N . ALA A 1 81 ? 3.940 6.994 19.573 1.00 55.88 81 ALA A N 1
ATOM 636 C CA . ALA A 1 81 ? 4.264 5.800 18.788 1.00 55.88 81 ALA A CA 1
ATOM 637 C C . ALA A 1 81 ? 3.097 5.242 17.946 1.00 55.88 81 ALA A C 1
ATOM 639 O O . ALA A 1 81 ? 3.315 4.393 17.083 1.00 55.88 81 ALA A O 1
ATOM 640 N N . SER A 1 82 ? 1.865 5.713 18.162 1.00 64.25 82 SER A N 1
ATOM 641 C CA . SER A 1 82 ? 0.657 5.206 17.512 1.00 64.25 82 SER A CA 1
ATOM 642 C C . SER A 1 82 ? 0.675 5.398 15.994 1.00 64.25 82 SER A C 1
ATOM 644 O O . SER A 1 82 ? 0.456 4.433 15.267 1.00 64.25 82 SER A O 1
ATOM 646 N N . LEU A 1 83 ? 0.988 6.594 15.484 1.00 63.72 83 LEU A N 1
ATOM 647 C CA . LEU A 1 83 ? 0.889 6.856 14.043 1.00 63.72 83 LEU A CA 1
ATOM 648 C C . LEU A 1 83 ? 1.915 6.052 13.237 1.00 63.72 83 LEU A C 1
ATOM 650 O O . LEU A 1 83 ? 1.588 5.474 12.198 1.00 63.72 83 LEU A O 1
ATOM 654 N N . SER A 1 84 ? 3.151 5.973 13.717 1.00 63.41 84 SER A N 1
ATOM 655 C CA . SER A 1 84 ? 4.190 5.231 13.002 1.00 63.41 84 SER A CA 1
ATOM 656 C C . SER A 1 84 ? 4.081 3.737 13.168 1.00 63.41 84 SER A C 1
ATOM 658 O O . SER A 1 84 ? 4.386 3.026 12.215 1.00 63.41 84 SER A O 1
ATOM 660 N N . LEU A 1 85 ? 3.574 3.256 14.305 1.00 65.06 85 LEU A N 1
ATOM 661 C CA . LEU A 1 85 ? 3.207 1.854 14.440 1.00 65.06 85 LEU A CA 1
ATOM 662 C C . LEU A 1 85 ? 2.144 1.481 13.404 1.00 65.06 85 LEU A C 1
ATOM 664 O O . LEU A 1 85 ? 2.286 0.468 12.723 1.00 65.06 85 LEU A O 1
ATOM 668 N N . VAL A 1 86 ? 1.118 2.316 13.210 1.00 70.19 86 VAL A N 1
ATOM 669 C CA . VAL A 1 86 ? 0.084 2.017 12.215 1.00 70.19 86 VAL A CA 1
ATOM 670 C C . VAL A 1 86 ? 0.628 2.100 10.786 1.00 70.19 86 VAL A C 1
ATOM 672 O O . VAL A 1 86 ? 0.391 1.187 9.994 1.00 70.19 86 VAL A O 1
ATOM 675 N N . CYS A 1 87 ? 1.416 3.126 10.450 1.00 73.12 87 CYS A N 1
ATOM 676 C CA . CYS A 1 87 ? 2.079 3.222 9.145 1.00 73.12 87 CYS A CA 1
ATOM 677 C C . CYS A 1 87 ? 2.982 2.009 8.861 1.00 73.12 87 CYS A C 1
ATOM 679 O O . CYS A 1 87 ? 2.980 1.479 7.748 1.00 73.12 87 CYS A O 1
ATOM 681 N N . LEU A 1 88 ? 3.729 1.547 9.867 1.00 70.38 88 LEU A N 1
ATOM 682 C CA . LEU A 1 88 ? 4.609 0.388 9.758 1.00 70.38 88 LEU A CA 1
ATOM 683 C C . LEU A 1 88 ? 3.821 -0.918 9.633 1.00 70.38 88 LEU A C 1
ATOM 685 O O . LEU A 1 88 ? 4.198 -1.767 8.829 1.00 70.38 88 LEU A O 1
ATOM 689 N N . ASN A 1 89 ? 2.702 -1.061 10.342 1.00 78.06 89 ASN A N 1
ATOM 690 C CA . ASN A 1 89 ? 1.822 -2.222 10.221 1.00 78.06 89 ASN A CA 1
ATOM 691 C C . ASN A 1 89 ? 1.192 -2.301 8.825 1.00 78.06 89 ASN A C 1
ATOM 693 O O . ASN A 1 89 ? 1.220 -3.359 8.198 1.00 78.06 89 ASN A O 1
ATOM 697 N N . LEU A 1 90 ? 0.699 -1.181 8.287 1.00 83.69 90 LEU A N 1
ATOM 698 C CA . LEU A 1 90 ? 0.168 -1.117 6.919 1.00 83.69 90 LEU A CA 1
ATOM 699 C C . LEU A 1 90 ? 1.225 -1.502 5.886 1.00 83.69 90 LEU A C 1
ATOM 701 O O . LEU A 1 90 ? 0.966 -2.317 4.998 1.00 83.69 90 LEU A O 1
ATOM 705 N N . LEU A 1 91 ? 2.430 -0.947 6.026 1.00 82.12 91 LEU A N 1
ATOM 706 C CA . LEU A 1 91 ? 3.541 -1.263 5.141 1.00 82.12 91 LEU A CA 1
ATOM 707 C C . LEU A 1 91 ? 3.956 -2.735 5.268 1.00 82.12 91 LEU A C 1
ATOM 709 O O . LEU A 1 91 ? 4.218 -3.376 4.255 1.00 82.12 91 LEU A O 1
ATOM 713 N N . SER A 1 92 ? 3.955 -3.291 6.480 1.00 80.44 92 SER A N 1
ATOM 714 C CA . SER A 1 92 ? 4.258 -4.702 6.743 1.00 80.44 92 SER A CA 1
ATOM 715 C C . SER A 1 92 ? 3.254 -5.635 6.072 1.00 80.44 92 SER A C 1
ATOM 717 O O . SER A 1 92 ? 3.661 -6.580 5.404 1.00 80.44 92 SER A O 1
ATOM 719 N N . VAL A 1 93 ? 1.951 -5.346 6.165 1.00 84.94 93 VAL A N 1
ATOM 720 C CA . VAL A 1 93 ? 0.910 -6.141 5.488 1.00 84.94 93 VAL A CA 1
ATOM 721 C C . VAL A 1 93 ? 1.056 -6.051 3.971 1.00 84.94 93 VAL A C 1
ATOM 723 O O . VAL A 1 93 ? 0.980 -7.064 3.276 1.00 84.94 93 VAL A O 1
ATOM 726 N N . LEU A 1 94 ? 1.325 -4.856 3.444 1.00 86.75 94 LEU A N 1
ATOM 727 C CA . LEU A 1 94 ? 1.565 -4.663 2.018 1.00 86.75 94 LEU A CA 1
ATOM 728 C C . LEU A 1 94 ? 2.802 -5.445 1.541 1.00 86.75 94 LEU A C 1
ATOM 730 O O . LEU A 1 94 ? 2.741 -6.125 0.517 1.00 86.75 94 LEU A O 1
ATOM 734 N N . ARG A 1 95 ? 3.903 -5.414 2.302 1.00 81.19 95 ARG A N 1
ATOM 735 C CA . ARG A 1 95 ? 5.115 -6.200 2.021 1.00 81.19 95 ARG A CA 1
ATOM 736 C C . ARG A 1 95 ? 4.857 -7.699 2.116 1.00 81.19 95 ARG A C 1
ATOM 738 O O . ARG A 1 95 ? 5.307 -8.421 1.237 1.00 81.19 95 ARG A O 1
ATOM 745 N N . ALA A 1 96 ? 4.105 -8.161 3.112 1.00 81.19 96 ALA A N 1
ATOM 746 C CA . ALA A 1 96 ? 3.737 -9.567 3.262 1.00 81.19 96 ALA A CA 1
ATOM 747 C C . ALA A 1 96 ? 2.885 -10.060 2.082 1.00 81.19 96 ALA A C 1
ATOM 749 O O . ALA A 1 96 ? 3.144 -11.131 1.536 1.00 81.19 96 ALA A O 1
ATOM 750 N N . ALA A 1 97 ? 1.926 -9.251 1.617 1.00 86.50 97 ALA A N 1
ATOM 751 C CA . ALA A 1 97 ? 1.140 -9.562 0.427 1.00 86.50 97 ALA A CA 1
ATOM 752 C C . ALA A 1 97 ? 2.028 -9.675 -0.825 1.00 86.50 97 ALA A C 1
ATOM 754 O O . ALA A 1 97 ? 1.915 -10.645 -1.575 1.00 86.50 97 ALA A O 1
ATOM 755 N N . LEU A 1 98 ? 2.967 -8.743 -1.023 1.00 87.06 98 LEU A N 1
ATOM 756 C CA . LEU A 1 98 ? 3.944 -8.818 -2.116 1.00 87.06 98 LEU A CA 1
ATOM 757 C C . LEU A 1 98 ? 4.860 -10.044 -1.992 1.00 87.06 98 LEU A C 1
ATOM 759 O O . LEU A 1 98 ? 5.086 -10.744 -2.977 1.00 87.06 98 LEU A O 1
ATOM 763 N N . ALA A 1 99 ? 5.361 -10.323 -0.792 1.00 84.38 99 ALA A N 1
ATOM 764 C CA . ALA A 1 99 ? 6.242 -11.447 -0.495 1.00 84.38 99 ALA A CA 1
ATOM 765 C C . ALA A 1 99 ? 5.558 -12.797 -0.736 1.00 84.38 99 ALA A C 1
ATOM 767 O O . ALA A 1 99 ? 6.184 -13.705 -1.278 1.00 84.38 99 ALA A O 1
ATOM 768 N N . SER A 1 100 ? 4.263 -12.908 -0.425 1.00 86.44 100 SER A N 1
ATOM 769 C CA . SER A 1 100 ? 3.483 -14.129 -0.662 1.00 86.44 100 SER A CA 1
ATOM 770 C C . SER A 1 100 ? 3.378 -14.512 -2.143 1.00 86.44 100 SER A C 1
ATOM 772 O O . SER A 1 100 ? 3.219 -15.685 -2.462 1.00 86.44 100 SER A O 1
ATOM 774 N N . VAL A 1 101 ? 3.499 -13.535 -3.049 1.00 90.00 101 VAL A N 1
ATOM 775 C CA . VAL A 1 101 ? 3.395 -13.743 -4.500 1.00 90.00 101 VAL A CA 1
ATOM 776 C C . VAL A 1 101 ? 4.764 -13.804 -5.173 1.00 90.00 101 VAL A C 1
ATOM 778 O O . VAL A 1 101 ? 4.981 -14.611 -6.072 1.00 90.00 101 VAL A O 1
ATOM 781 N N . HIS A 1 102 ? 5.691 -12.939 -4.763 1.00 86.75 102 HIS A N 1
ATOM 782 C CA . HIS A 1 102 ? 6.972 -12.750 -5.450 1.00 86.75 102 HIS A CA 1
ATOM 783 C C . HIS A 1 102 ? 8.169 -13.397 -4.740 1.00 86.75 102 HIS A C 1
ATOM 785 O O . HIS A 1 102 ? 9.287 -13.323 -5.256 1.00 86.75 102 HIS A O 1
ATOM 791 N N . GLY A 1 103 ? 7.936 -14.022 -3.584 1.00 84.25 103 GLY A N 1
ATOM 792 C CA . GLY A 1 103 ? 8.951 -14.615 -2.716 1.00 84.25 103 GLY A CA 1
ATOM 793 C C . GLY A 1 103 ? 9.455 -13.640 -1.649 1.00 84.25 103 GLY A C 1
ATOM 794 O O . GLY A 1 103 ? 9.750 -12.477 -1.940 1.00 84.25 103 GLY A O 1
ATOM 795 N N . VAL A 1 104 ? 9.577 -14.132 -0.412 1.00 77.06 104 VAL A N 1
ATOM 796 C CA . VAL A 1 104 ? 10.002 -13.352 0.767 1.00 77.06 104 VAL A CA 1
ATOM 797 C C . VAL A 1 104 ? 11.404 -12.781 0.568 1.00 77.06 104 VAL A C 1
ATOM 799 O O . VAL A 1 104 ? 11.574 -11.561 0.598 1.00 77.06 104 VAL A O 1
ATOM 802 N N . ASP A 1 105 ? 12.369 -13.636 0.224 1.00 73.81 105 ASP A N 1
ATOM 803 C CA . ASP A 1 105 ? 13.779 -13.255 0.062 1.00 73.81 105 ASP A CA 1
ATOM 804 C C . ASP A 1 105 ? 13.965 -12.142 -0.978 1.00 73.81 105 ASP A C 1
ATOM 806 O O . ASP A 1 105 ? 14.759 -11.214 -0.814 1.00 73.81 105 ASP A O 1
ATOM 810 N N . LYS A 1 106 ? 13.180 -12.195 -2.059 1.00 77.12 106 LYS A N 1
ATOM 811 C CA . LYS A 1 106 ? 13.249 -11.222 -3.149 1.00 77.12 106 LYS A CA 1
ATOM 812 C C . LYS A 1 106 ? 12.732 -9.853 -2.717 1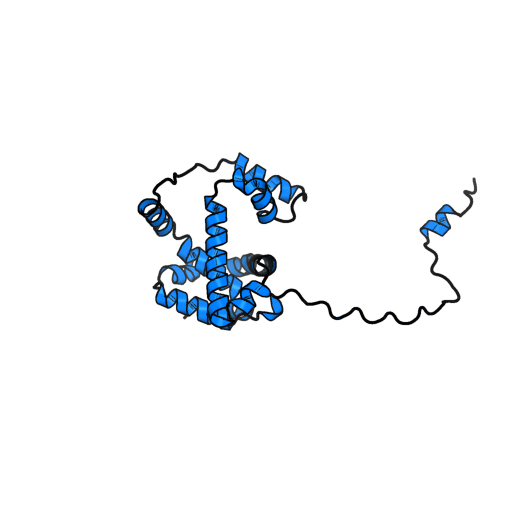.00 77.12 106 LYS A C 1
ATOM 814 O O . LYS A 1 106 ? 13.331 -8.841 -3.081 1.00 77.12 106 LYS A O 1
ATOM 819 N N . ILE A 1 107 ? 11.635 -9.809 -1.964 1.00 79.94 107 ILE A N 1
ATOM 820 C CA . ILE A 1 107 ? 11.032 -8.560 -1.485 1.00 79.94 107 ILE A CA 1
ATOM 821 C C . ILE A 1 107 ? 11.880 -7.926 -0.383 1.00 79.94 107 ILE A C 1
ATOM 823 O O . ILE A 1 107 ? 12.102 -6.715 -0.411 1.00 79.94 107 ILE A O 1
ATOM 827 N N . GLU A 1 108 ? 12.397 -8.714 0.557 1.00 73.31 108 GLU A N 1
ATOM 828 C CA . GLU A 1 108 ? 13.271 -8.194 1.611 1.00 73.31 108 GLU A CA 1
ATOM 829 C C . GLU A 1 108 ? 14.584 -7.646 1.057 1.00 73.31 108 GLU A C 1
ATOM 831 O O . GLU A 1 108 ? 14.951 -6.517 1.377 1.00 73.31 108 GLU A O 1
ATOM 836 N N . ALA A 1 109 ? 15.240 -8.376 0.153 1.00 70.75 109 ALA A N 1
ATOM 837 C CA . ALA A 1 109 ? 16.520 -7.944 -0.400 1.00 70.75 109 ALA A CA 1
ATOM 838 C C . ALA A 1 109 ? 16.396 -6.803 -1.423 1.00 70.75 109 ALA A C 1
ATOM 840 O O . ALA A 1 109 ? 17.294 -5.967 -1.537 1.00 70.75 109 ALA A O 1
ATOM 841 N N . SER A 1 110 ? 15.315 -6.775 -2.210 1.00 70.69 110 SER A N 1
ATOM 842 C CA . SER A 1 110 ? 15.285 -5.967 -3.439 1.00 70.69 110 SER A CA 1
ATOM 843 C C . SER A 1 110 ? 14.374 -4.743 -3.372 1.00 70.69 110 SER A C 1
ATOM 845 O O . SER A 1 110 ? 14.497 -3.869 -4.232 1.00 70.69 110 SER A O 1
ATOM 847 N N . LEU A 1 111 ? 13.473 -4.651 -2.388 1.00 76.31 111 LEU A N 1
ATOM 848 C CA . LEU A 1 111 ? 12.445 -3.609 -2.338 1.00 76.31 111 LEU A CA 1
ATOM 849 C C . LEU A 1 111 ? 12.648 -2.654 -1.149 1.00 76.31 111 LEU A C 1
ATOM 851 O O . LEU A 1 111 ? 12.113 -2.900 -0.064 1.00 76.31 111 LEU A O 1
ATOM 855 N N . PRO A 1 112 ? 13.380 -1.537 -1.334 1.00 76.75 112 PRO A N 1
ATOM 856 C CA . PRO A 1 112 ? 13.445 -0.479 -0.336 1.00 76.75 112 PRO A CA 1
ATOM 857 C C . PRO A 1 112 ? 12.081 0.189 -0.158 1.00 76.75 112 PRO A C 1
ATOM 859 O O . PRO A 1 112 ? 11.429 0.558 -1.139 1.00 76.75 112 PRO A O 1
ATOM 862 N N . ASP A 1 113 ? 11.698 0.439 1.092 1.00 74.50 113 ASP A N 1
ATOM 863 C CA . ASP A 1 113 ? 10.405 1.043 1.433 1.00 74.50 113 ASP A CA 1
ATOM 864 C C . ASP A 1 113 ? 10.149 2.387 0.740 1.00 74.50 113 ASP A C 1
ATOM 866 O O . ASP A 1 113 ? 9.011 2.711 0.407 1.00 74.50 113 ASP A O 1
ATOM 870 N N . TYR A 1 114 ? 11.204 3.168 0.503 1.00 79.00 114 TYR A N 1
ATOM 871 C CA . TYR A 1 114 ? 11.114 4.472 -0.151 1.00 79.00 114 TYR A CA 1
ATOM 872 C C . TYR A 1 114 ? 10.389 4.410 -1.504 1.00 79.00 114 TYR A C 1
ATOM 874 O O . TYR A 1 114 ? 9.536 5.251 -1.778 1.00 79.00 114 TYR A O 1
ATOM 882 N N . TYR A 1 115 ? 10.678 3.408 -2.340 1.00 81.56 115 TYR A N 1
ATOM 883 C CA . TYR A 1 115 ? 10.085 3.319 -3.679 1.00 81.56 115 TYR A CA 1
ATOM 884 C C . TYR A 1 115 ? 8.601 2.954 -3.635 1.00 81.56 115 TYR A C 1
ATOM 886 O O . TYR A 1 115 ? 7.824 3.484 -4.429 1.00 81.56 115 TYR A O 1
ATOM 894 N N . LEU A 1 116 ? 8.201 2.112 -2.676 1.00 82.81 116 LEU A N 1
ATOM 895 C CA . LEU A 1 116 ? 6.791 1.819 -2.423 1.00 82.81 116 LEU A CA 1
ATOM 896 C C . LEU A 1 116 ? 6.042 3.084 -2.008 1.00 82.81 116 LEU A C 1
ATOM 898 O O . LEU A 1 116 ? 5.025 3.429 -2.608 1.00 82.81 116 LEU A O 1
ATOM 902 N N . VAL A 1 117 ? 6.573 3.802 -1.017 1.00 82.50 117 VAL A N 1
ATOM 903 C CA . VAL A 1 117 ? 5.949 5.026 -0.502 1.00 82.50 117 VAL A CA 1
ATOM 904 C C . VAL A 1 117 ? 5.859 6.092 -1.592 1.00 82.50 117 VAL A C 1
ATOM 906 O O . VAL A 1 117 ? 4.800 6.686 -1.776 1.00 82.50 117 VAL A O 1
ATOM 909 N N . ASN A 1 118 ? 6.927 6.292 -2.364 1.00 82.75 118 ASN A N 1
ATOM 910 C CA . ASN A 1 118 ? 6.948 7.271 -3.445 1.00 82.75 118 ASN A CA 1
ATOM 911 C C . ASN A 1 118 ? 5.926 6.939 -4.546 1.00 82.75 118 ASN A C 1
ATOM 913 O O . ASN A 1 118 ? 5.215 7.822 -5.027 1.00 82.75 118 ASN A O 1
ATOM 917 N N . GLN A 1 119 ? 5.792 5.660 -4.917 1.00 84.50 119 GLN A N 1
ATOM 918 C CA . GLN A 1 119 ? 4.766 5.236 -5.869 1.00 84.50 119 GLN A CA 1
ATOM 919 C C . GLN A 1 119 ? 3.359 5.534 -5.334 1.00 84.50 119 GLN A C 1
ATOM 921 O O . GLN A 1 119 ? 2.538 6.108 -6.053 1.00 84.50 119 GLN A O 1
ATOM 926 N N . ILE A 1 120 ? 3.091 5.191 -4.070 1.00 88.69 120 ILE A N 1
ATOM 927 C CA . ILE A 1 120 ? 1.808 5.473 -3.419 1.00 88.69 120 ILE A CA 1
ATOM 928 C C . ILE A 1 120 ? 1.523 6.976 -3.464 1.00 88.69 120 ILE A C 1
ATOM 930 O O . ILE A 1 120 ? 0.484 7.371 -3.990 1.00 88.69 120 ILE A O 1
ATOM 934 N N . GLN A 1 121 ? 2.466 7.804 -3.010 1.00 84.81 121 GLN A N 1
ATOM 935 C CA . GLN A 1 121 ? 2.331 9.260 -2.965 1.00 84.81 121 GLN A CA 1
ATOM 936 C C . GLN A 1 121 ? 2.048 9.864 -4.347 1.00 84.81 121 GLN A C 1
ATOM 938 O O . GLN A 1 121 ? 1.177 10.722 -4.474 1.00 84.81 121 GLN A O 1
ATOM 943 N N . SER A 1 122 ? 2.729 9.380 -5.391 1.00 84.75 122 SER A N 1
ATOM 944 C CA . SER A 1 122 ? 2.581 9.902 -6.756 1.00 84.75 122 SER A CA 1
ATOM 945 C C . SER A 1 122 ? 1.202 9.652 -7.383 1.00 84.75 122 SER A C 1
ATOM 947 O O . SER A 1 122 ? 0.771 10.415 -8.243 1.00 84.75 122 SER A O 1
ATOM 949 N N . VAL A 1 123 ? 0.495 8.600 -6.956 1.00 89.94 123 VAL A N 1
ATOM 950 C CA . VAL A 1 123 ? -0.794 8.190 -7.544 1.00 89.94 123 VAL A CA 1
ATOM 951 C C . VAL A 1 123 ? -1.976 8.542 -6.643 1.00 89.94 123 VAL A C 1
ATOM 953 O O . VAL A 1 123 ? -3.075 8.771 -7.146 1.00 89.94 123 VAL A O 1
ATOM 956 N N . TYR A 1 124 ? -1.760 8.620 -5.326 1.00 88.50 124 TYR A N 1
ATOM 957 C CA . TYR A 1 124 ? -2.820 8.766 -4.329 1.00 88.50 124 TYR A CA 1
ATOM 958 C C . TYR A 1 124 ? -3.755 9.946 -4.618 1.00 88.50 124 TYR A C 1
ATOM 960 O O . TYR A 1 124 ? -4.968 9.762 -4.669 1.00 88.50 124 TYR A O 1
ATOM 968 N N . GLY A 1 125 ? -3.208 11.138 -4.878 1.00 89.06 125 GLY A N 1
ATOM 969 C CA . GLY A 1 125 ? -4.018 12.331 -5.147 1.00 89.06 125 GLY A CA 1
ATOM 970 C C . GLY A 1 125 ? -4.928 12.169 -6.369 1.00 89.06 125 GLY A C 1
ATOM 971 O O . GLY A 1 125 ? -6.134 12.379 -6.276 1.00 89.06 125 GLY A O 1
ATOM 972 N N . GLY A 1 126 ? -4.375 11.715 -7.499 1.00 88.88 126 GLY A N 1
ATOM 973 C CA . GLY A 1 126 ? -5.155 11.492 -8.723 1.00 88.88 126 GLY A CA 1
ATOM 974 C C . GLY A 1 126 ? -6.213 10.398 -8.564 1.00 88.88 126 GLY A C 1
ATOM 975 O O . GLY A 1 126 ? -7.315 10.508 -9.095 1.00 88.88 126 GLY A O 1
ATOM 976 N N . MET A 1 127 ? -5.903 9.369 -7.778 1.00 93.19 127 MET A N 1
ATOM 977 C CA . MET A 1 127 ? -6.825 8.284 -7.461 1.00 93.19 127 MET A CA 1
ATOM 978 C C . MET A 1 127 ? -8.012 8.756 -6.609 1.00 93.19 127 MET A C 1
ATOM 980 O O . MET A 1 127 ? -9.146 8.382 -6.898 1.00 93.19 127 MET A O 1
ATOM 984 N N . MET A 1 128 ? -7.773 9.617 -5.616 1.00 91.25 128 MET A N 1
ATOM 985 C CA . MET A 1 128 ? -8.833 10.183 -4.770 1.00 91.25 128 MET A CA 1
ATOM 986 C C . MET A 1 128 ? -9.713 11.206 -5.500 1.00 91.25 128 MET A C 1
ATOM 988 O O . MET A 1 128 ? -10.864 11.391 -5.119 1.00 91.25 128 MET A O 1
ATOM 992 N N . ILE A 1 129 ? -9.202 11.843 -6.558 1.00 88.69 129 ILE A N 1
ATOM 993 C CA . ILE A 1 129 ? -10.004 12.703 -7.444 1.00 88.69 129 ILE A CA 1
ATOM 994 C C . ILE A 1 129 ? -10.883 11.853 -8.371 1.00 88.69 129 ILE A C 1
ATOM 996 O O . ILE A 1 129 ? -12.043 12.181 -8.603 1.00 88.69 129 ILE A O 1
ATOM 1000 N N . ALA A 1 130 ? -10.333 10.764 -8.913 1.00 90.81 130 ALA A N 1
ATOM 1001 C CA . ALA A 1 130 ? -11.012 9.944 -9.913 1.00 90.81 130 ALA A CA 1
ATOM 1002 C C . ALA A 1 130 ? -12.061 8.981 -9.330 1.00 90.81 130 ALA A C 1
ATOM 1004 O O . ALA A 1 130 ? -13.011 8.630 -10.027 1.00 90.81 130 ALA A O 1
ATOM 1005 N N . ILE A 1 131 ? -11.887 8.520 -8.086 1.00 90.75 131 ILE A N 1
ATOM 1006 C CA . ILE A 1 131 ? -12.762 7.526 -7.454 1.00 90.75 131 ILE A CA 1
ATOM 1007 C C . ILE A 1 131 ? -13.396 8.123 -6.200 1.00 90.75 131 ILE A C 1
ATOM 1009 O O . ILE A 1 131 ? -12.715 8.347 -5.197 1.00 90.75 131 ILE A O 1
ATOM 1013 N N . ALA A 1 132 ? -14.717 8.313 -6.240 1.00 89.88 132 ALA A N 1
ATOM 1014 C CA . ALA A 1 132 ? -15.475 8.839 -5.111 1.00 89.88 132 ALA A CA 1
ATOM 1015 C C . ALA A 1 132 ? -15.333 7.958 -3.846 1.00 89.88 132 ALA A C 1
ATOM 1017 O O . ALA A 1 132 ? -15.282 6.728 -3.967 1.00 89.88 132 ALA A O 1
ATOM 1018 N N . PRO A 1 133 ? -15.346 8.548 -2.631 1.00 85.69 133 PRO A N 1
ATOM 1019 C CA . PRO A 1 133 ? -15.187 7.826 -1.363 1.00 85.69 133 PRO A CA 1
ATOM 1020 C C . PRO A 1 133 ? -16.110 6.610 -1.194 1.00 85.69 133 PRO A C 1
ATOM 1022 O O . PRO A 1 133 ? -15.668 5.574 -0.707 1.00 85.69 133 PRO A O 1
ATOM 1025 N N . ALA A 1 134 ? -17.358 6.694 -1.666 1.00 88.12 134 ALA A N 1
ATOM 1026 C CA . ALA A 1 134 ? -18.340 5.610 -1.567 1.00 88.12 134 ALA A CA 1
ATOM 1027 C C . ALA A 1 134 ? -17.867 4.297 -2.218 1.00 88.12 134 ALA A C 1
ATOM 1029 O O . ALA A 1 134 ? -18.156 3.213 -1.721 1.00 88.12 134 ALA A O 1
ATOM 1030 N N . HIS A 1 135 ? -17.083 4.370 -3.297 1.00 89.81 135 HIS A N 1
ATOM 1031 C CA . HIS A 1 135 ? -16.577 3.173 -3.969 1.00 89.81 135 HIS A CA 1
ATOM 1032 C C . HIS A 1 135 ? -15.486 2.443 -3.177 1.00 89.81 135 HIS A C 1
ATOM 1034 O O . HIS A 1 135 ? -15.217 1.277 -3.457 1.00 89.81 135 HIS A O 1
ATOM 1040 N N . TRP A 1 136 ? -14.867 3.096 -2.191 1.00 89.31 136 TRP A N 1
ATOM 1041 C CA . TRP A 1 136 ? -13.855 2.477 -1.336 1.00 89.31 136 TRP A CA 1
ATOM 1042 C C . TRP A 1 136 ? -14.476 1.643 -0.212 1.00 89.31 136 TRP A C 1
ATOM 1044 O O . TRP A 1 136 ? -13.857 0.683 0.235 1.00 89.31 136 TRP A O 1
ATOM 1054 N N . GLN A 1 137 ? -15.726 1.901 0.177 1.00 87.06 137 GLN A N 1
ATOM 1055 C CA . GLN A 1 137 ? -16.390 1.183 1.276 1.00 87.06 137 GLN A CA 1
ATOM 1056 C C . GLN A 1 137 ? -16.464 -0.338 1.065 1.00 87.06 137 GLN A C 1
ATOM 1058 O O . GLN A 1 137 ? -16.521 -1.094 2.033 1.00 87.06 137 GLN A O 1
ATOM 1063 N N . VAL A 1 138 ? -16.365 -0.810 -0.186 1.00 88.19 138 VAL A N 1
ATOM 1064 C CA . VAL A 1 138 ? -16.265 -2.242 -0.508 1.00 88.19 138 VAL A CA 1
ATOM 1065 C C . VAL A 1 138 ? -15.168 -2.948 0.301 1.00 88.19 138 VAL A C 1
ATOM 1067 O O . VAL A 1 138 ? -15.373 -4.075 0.741 1.00 88.19 138 VAL A O 1
ATOM 1070 N N . PHE A 1 139 ? -14.043 -2.282 0.584 1.00 88.62 139 PHE A N 1
ATOM 1071 C CA . PHE A 1 139 ? -12.929 -2.856 1.345 1.00 88.62 139 PHE A CA 1
ATOM 1072 C C . PHE A 1 139 ? -13.254 -3.098 2.832 1.00 88.62 139 PHE A C 1
ATOM 1074 O O . PHE A 1 139 ? -12.644 -3.980 3.448 1.00 88.62 139 PHE A O 1
ATOM 1081 N N . GLN A 1 140 ? -14.229 -2.373 3.391 1.00 85.12 140 GLN A N 1
ATOM 1082 C CA . GLN A 1 140 ? -14.713 -2.576 4.762 1.00 85.12 140 GLN A CA 1
ATOM 1083 C C . GLN A 1 140 ? -15.569 -3.845 4.861 1.00 85.12 140 GLN A C 1
ATOM 1085 O O . GLN A 1 140 ? -15.438 -4.609 5.810 1.00 85.12 140 GLN A O 1
ATOM 1090 N N . SER A 1 141 ? -16.396 -4.102 3.842 1.00 84.75 141 SER A N 1
ATOM 1091 C CA . SER A 1 141 ? -17.362 -5.212 3.834 1.00 84.75 141 SER A CA 1
ATOM 1092 C C . SER A 1 141 ? -16.763 -6.601 3.585 1.00 84.75 141 SER A C 1
ATOM 1094 O O . SER A 1 141 ? -17.429 -7.605 3.820 1.00 84.75 141 SER A O 1
ATOM 1096 N N . LEU A 1 142 ? -15.518 -6.681 3.104 1.00 86.44 142 LEU A N 1
ATOM 1097 C CA . LEU A 1 142 ? -14.874 -7.962 2.801 1.00 86.44 142 LEU A CA 1
ATOM 1098 C C . LEU A 1 142 ? -14.565 -8.750 4.080 1.00 86.44 142 LEU A C 1
ATOM 1100 O O . LEU A 1 142 ? -14.169 -8.190 5.106 1.00 86.44 142 LEU A O 1
ATOM 1104 N N . THR A 1 143 ? -14.638 -10.073 4.019 1.00 86.88 143 THR A N 1
ATOM 1105 C CA . THR A 1 143 ? -14.064 -10.918 5.074 1.00 86.88 143 THR A CA 1
ATOM 1106 C C . THR A 1 143 ? -12.533 -10.860 5.040 1.00 86.88 143 THR A C 1
ATOM 1108 O O . THR A 1 143 ? -11.922 -10.423 4.062 1.00 86.88 143 THR A O 1
ATOM 1111 N N . LEU A 1 144 ? -11.875 -11.303 6.116 1.00 82.62 144 LEU A N 1
ATOM 1112 C CA . LEU A 1 144 ? -10.408 -11.304 6.176 1.00 82.62 144 LEU A CA 1
ATOM 1113 C C . LEU A 1 144 ? -9.794 -12.197 5.084 1.00 82.62 144 LEU A C 1
ATOM 1115 O O . LEU A 1 144 ? -8.802 -11.809 4.470 1.00 82.62 144 LEU A O 1
ATOM 1119 N N . ALA A 1 145 ? -10.413 -13.347 4.800 1.00 82.81 145 ALA A N 1
ATOM 1120 C CA . ALA A 1 145 ? -9.968 -14.268 3.758 1.00 82.81 145 ALA A CA 1
ATOM 1121 C C . ALA A 1 145 ? -10.129 -13.670 2.351 1.00 82.81 145 ALA A C 1
ATOM 1123 O O . ALA A 1 145 ? -9.192 -13.704 1.554 1.00 82.81 145 ALA A O 1
ATOM 1124 N N . GLU A 1 146 ? -11.280 -13.060 2.057 1.00 87.62 146 GLU A N 1
ATOM 1125 C CA . GLU A 1 146 ? -11.517 -12.397 0.769 1.00 87.62 146 GLU A CA 1
ATOM 1126 C C . GLU A 1 146 ? -10.589 -11.201 0.567 1.00 87.62 146 GLU A C 1
ATOM 1128 O O . GLU A 1 146 ? -10.072 -10.988 -0.529 1.00 87.62 146 GLU A O 1
ATOM 1133 N N . PHE A 1 147 ? -10.339 -10.429 1.626 1.00 88.62 147 PHE A N 1
ATOM 1134 C CA . PHE A 1 147 ? -9.430 -9.295 1.563 1.00 88.62 147 PHE A CA 1
ATOM 1135 C C . PHE A 1 147 ? -7.979 -9.738 1.340 1.00 88.62 147 PHE A C 1
ATOM 1137 O O . PHE A 1 147 ? -7.285 -9.157 0.506 1.00 88.62 147 PHE A O 1
ATOM 1144 N N . ALA A 1 148 ? -7.528 -10.801 2.012 1.00 86.88 148 ALA A N 1
ATOM 1145 C CA . ALA A 1 148 ? -6.211 -11.386 1.773 1.00 86.88 148 ALA A CA 1
ATOM 1146 C C . ALA A 1 148 ? -6.070 -11.900 0.330 1.00 86.88 148 ALA A C 1
ATOM 1148 O O . ALA A 1 148 ? -5.078 -11.597 -0.336 1.00 86.88 148 ALA A O 1
ATOM 1149 N N . ALA A 1 149 ? -7.086 -12.599 -0.187 1.00 88.75 149 ALA A N 1
ATOM 1150 C CA . ALA A 1 149 ? -7.114 -13.057 -1.574 1.00 88.75 149 ALA A CA 1
ATOM 1151 C C . ALA A 1 149 ? -7.071 -11.881 -2.565 1.00 88.75 149 ALA A C 1
ATOM 1153 O O . ALA A 1 149 ? -6.326 -11.921 -3.544 1.00 88.75 149 ALA A O 1
ATOM 1154 N N . LEU A 1 150 ? -7.802 -10.796 -2.291 1.00 91.56 150 LEU A N 1
ATOM 1155 C CA . LEU A 1 150 ? -7.767 -9.582 -3.105 1.00 91.56 150 LEU A CA 1
ATOM 1156 C C . LEU A 1 150 ? -6.378 -8.927 -3.091 1.00 91.56 150 LEU A C 1
ATOM 1158 O O . LEU A 1 150 ? -5.873 -8.546 -4.146 1.00 91.56 150 LEU A O 1
ATOM 1162 N N . LEU A 1 151 ? -5.729 -8.824 -1.926 1.00 90.50 151 LEU A N 1
ATOM 1163 C CA . LEU A 1 151 ? -4.361 -8.307 -1.827 1.00 90.50 151 LEU A CA 1
ATOM 1164 C C . LEU A 1 151 ? -3.372 -9.165 -2.621 1.00 90.50 151 LEU A C 1
ATOM 1166 O O . LEU A 1 151 ? -2.512 -8.608 -3.298 1.00 90.50 151 LEU A O 1
ATOM 1170 N N . GLN A 1 152 ? -3.514 -10.492 -2.599 1.00 90.88 152 GLN A N 1
ATOM 1171 C CA . GLN A 1 152 ? -2.697 -11.397 -3.413 1.00 90.88 152 GLN A CA 1
ATOM 1172 C C . GLN A 1 152 ? -2.950 -11.202 -4.914 1.00 90.88 152 GLN A C 1
ATOM 1174 O O . GLN A 1 152 ? -2.001 -11.093 -5.689 1.00 90.88 152 GLN A O 1
ATOM 1179 N N . GLN A 1 153 ? -4.210 -11.081 -5.338 1.00 92.44 153 GLN A N 1
ATOM 1180 C CA . GLN A 1 153 ? -4.566 -10.804 -6.736 1.00 92.44 153 GLN A CA 1
ATOM 1181 C C . GLN A 1 153 ? -4.004 -9.463 -7.226 1.00 92.44 153 GLN A C 1
ATOM 1183 O O . GLN A 1 153 ? -3.514 -9.360 -8.351 1.00 92.44 153 GLN A O 1
ATOM 1188 N N . LEU A 1 154 ? -4.049 -8.424 -6.389 1.00 92.62 154 LEU A N 1
ATOM 1189 C CA . LEU A 1 154 ? -3.446 -7.131 -6.705 1.00 92.62 154 LEU A CA 1
ATOM 1190 C C . LEU A 1 154 ? -1.917 -7.224 -6.722 1.00 92.62 154 LEU A C 1
ATOM 1192 O O . LEU A 1 154 ? -1.293 -6.694 -7.640 1.00 92.62 154 LEU A O 1
ATOM 1196 N N . ALA A 1 155 ? -1.316 -7.955 -5.780 1.00 91.25 155 ALA A N 1
ATOM 1197 C CA . ALA A 1 155 ? 0.123 -8.187 -5.720 1.00 91.25 155 ALA A CA 1
ATOM 1198 C C . ALA A 1 155 ? 0.654 -8.918 -6.964 1.00 91.25 155 ALA A C 1
ATOM 1200 O O . ALA A 1 155 ? 1.730 -8.573 -7.451 1.00 91.25 155 ALA A O 1
ATOM 1201 N N . GLN A 1 156 ? -0.106 -9.852 -7.546 1.00 92.19 156 GLN A N 1
ATOM 1202 C CA . GLN A 1 156 ? 0.235 -10.503 -8.823 1.00 92.19 156 GLN A CA 1
ATOM 1203 C C . GLN A 1 156 ? 0.357 -9.516 -9.988 1.00 92.19 156 GLN A C 1
ATOM 1205 O O . GLN A 1 156 ? 1.160 -9.726 -10.894 1.00 92.19 156 GLN A O 1
ATOM 1210 N N . LYS A 1 157 ? -0.391 -8.409 -9.954 1.00 91.06 157 LYS A N 1
ATOM 1211 C CA . LYS A 1 157 ? -0.333 -7.359 -10.980 1.00 91.06 157 LYS A CA 1
ATOM 1212 C C . LYS A 1 157 ? 0.814 -6.367 -10.758 1.00 91.06 157 LYS A C 1
ATOM 1214 O O . LYS A 1 157 ? 1.078 -5.525 -11.618 1.00 91.06 157 LYS A O 1
ATOM 1219 N N . VAL A 1 158 ? 1.514 -6.444 -9.623 1.00 90.19 158 VAL A N 1
ATOM 1220 C CA . VAL A 1 158 ? 2.617 -5.536 -9.293 1.00 90.19 158 VAL A CA 1
ATOM 1221 C C . VAL A 1 158 ? 3.850 -5.875 -10.122 1.00 90.19 158 VAL A C 1
ATOM 1223 O O . VAL A 1 158 ? 4.440 -6.949 -10.022 1.00 90.19 158 VAL A O 1
ATOM 1226 N N . GLN A 1 159 ? 4.295 -4.897 -10.907 1.00 85.12 159 GLN A N 1
ATOM 1227 C CA . GLN A 1 159 ? 5.527 -4.986 -11.682 1.00 85.12 159 GLN A CA 1
ATOM 1228 C C . GLN A 1 159 ? 6.719 -4.594 -10.805 1.00 85.12 159 GLN A C 1
ATOM 1230 O O . GLN A 1 159 ? 7.111 -3.426 -10.773 1.00 85.12 159 GLN A O 1
ATOM 1235 N N . LEU A 1 160 ? 7.308 -5.573 -10.106 1.00 82.12 160 LEU A N 1
ATOM 1236 C CA . LEU A 1 160 ? 8.411 -5.322 -9.171 1.00 82.12 160 LEU A CA 1
ATOM 1237 C C . LEU A 1 160 ? 9.578 -4.567 -9.803 1.00 82.12 160 LEU A C 1
ATOM 1239 O O . LEU A 1 160 ? 10.126 -3.688 -9.155 1.00 82.12 160 LEU A O 1
ATOM 1243 N N . SER A 1 161 ? 9.922 -4.836 -11.064 1.00 77.62 161 SER A N 1
ATOM 1244 C CA . SER A 1 161 ? 11.035 -4.182 -11.771 1.00 77.62 161 SER A CA 1
ATOM 1245 C C . SER A 1 161 ? 10.978 -2.650 -11.760 1.00 77.62 161 SER A C 1
ATOM 1247 O O . SER A 1 161 ? 12.026 -2.014 -11.789 1.00 77.62 161 SER A O 1
ATOM 1249 N N . LYS A 1 162 ? 9.782 -2.054 -11.679 1.00 78.00 162 LYS A N 1
ATOM 1250 C CA . LYS A 1 162 ? 9.593 -0.597 -11.576 1.00 78.00 162 LYS A CA 1
ATOM 1251 C C . LYS A 1 162 ? 9.828 -0.044 -10.168 1.00 78.00 162 LYS A C 1
ATOM 1253 O O . LYS A 1 162 ? 9.974 1.162 -10.010 1.00 78.00 162 LYS A O 1
ATOM 1258 N N . LEU A 1 163 ? 9.821 -0.917 -9.165 1.00 70.94 163 LEU A N 1
ATOM 1259 C CA . LEU A 1 163 ? 9.921 -0.596 -7.740 1.00 70.94 163 LEU A CA 1
ATOM 1260 C C . LEU A 1 163 ? 11.282 -0.965 -7.153 1.00 70.94 163 LEU A C 1
ATOM 1262 O O . LEU A 1 163 ? 11.614 -0.538 -6.049 1.00 70.94 163 LEU A O 1
ATOM 1266 N N . LEU A 1 164 ? 12.077 -1.742 -7.889 1.00 72.12 164 LEU A N 1
ATOM 1267 C CA . LEU A 1 164 ? 13.454 -2.031 -7.522 1.00 72.12 164 LEU A CA 1
ATOM 1268 C C . LEU A 1 164 ? 14.346 -0.844 -7.881 1.00 72.12 164 LEU A C 1
ATOM 1270 O O . LEU A 1 164 ? 14.177 -0.181 -8.908 1.00 72.12 164 LEU A O 1
ATOM 1274 N N . LYS A 1 165 ? 15.372 -0.626 -7.060 1.00 64.69 165 LYS A N 1
ATOM 1275 C CA . LYS A 1 165 ? 16.462 0.284 -7.403 1.00 64.69 165 LYS A CA 1
ATOM 1276 C C . LYS A 1 165 ? 17.130 -0.219 -8.683 1.00 64.69 165 LYS A C 1
ATOM 1278 O O . LYS A 1 165 ? 17.603 -1.353 -8.725 1.00 64.69 165 LYS A O 1
ATOM 1283 N N . ALA A 1 166 ? 17.220 0.631 -9.703 1.00 59.84 166 ALA A N 1
ATOM 1284 C CA . ALA A 1 166 ? 17.982 0.299 -10.898 1.00 59.84 166 ALA A CA 1
ATOM 1285 C C . ALA A 1 166 ? 19.450 0.054 -10.509 1.00 59.84 166 ALA A C 1
ATOM 1287 O O . ALA A 1 166 ? 20.156 0.967 -10.067 1.00 59.84 166 ALA A O 1
ATOM 1288 N N . THR A 1 167 ? 19.920 -1.182 -10.660 1.00 57.22 167 THR A N 1
ATOM 1289 C CA . THR A 1 167 ? 21.344 -1.497 -10.574 1.00 57.22 167 THR A CA 1
ATOM 1290 C C . THR A 1 167 ? 22.022 -0.849 -11.773 1.00 57.22 167 THR A C 1
ATOM 1292 O O . THR A 1 167 ? 21.831 -1.239 -12.924 1.00 57.22 167 THR A O 1
ATOM 1295 N N . ARG A 1 168 ? 22.769 0.226 -11.506 1.00 45.19 168 ARG A N 1
ATOM 1296 C CA . ARG A 1 168 ? 23.488 0.982 -12.531 1.00 45.19 168 ARG A CA 1
ATOM 1297 C C . ARG A 1 168 ? 24.413 0.024 -13.278 1.00 45.19 168 ARG A C 1
ATOM 1299 O O . ARG A 1 168 ? 25.325 -0.536 -12.673 1.00 45.19 168 ARG A O 1
ATOM 1306 N N . SER A 1 169 ? 24.207 -0.132 -14.585 1.00 54.97 169 SER A N 1
ATOM 1307 C CA . SER A 1 169 ? 25.159 -0.862 -15.421 1.00 54.97 169 SER A CA 1
ATOM 1308 C C . SER A 1 169 ? 26.557 -0.250 -15.259 1.00 54.97 169 SER A C 1
ATOM 1310 O O . SER A 1 169 ? 26.656 0.973 -15.075 1.00 54.97 169 SER A O 1
ATOM 1312 N N . PRO A 1 170 ? 27.634 -1.054 -15.333 1.00 70.44 170 PRO A N 1
ATOM 1313 C CA . PRO A 1 170 ? 28.998 -0.549 -15.259 1.00 70.44 170 PRO A CA 1
ATOM 1314 C C . PRO A 1 170 ? 29.145 0.671 -16.164 1.00 70.44 170 PRO A C 1
ATOM 1316 O O . PRO A 1 170 ? 28.722 0.648 -17.325 1.00 70.44 170 PRO A O 1
ATOM 1319 N N . LYS A 1 171 ? 29.668 1.774 -15.614 1.00 61.12 171 LYS A N 1
ATOM 1320 C CA . LYS A 1 171 ? 29.812 3.028 -16.358 1.00 61.12 171 LYS A CA 1
ATOM 1321 C C . LYS A 1 171 ? 30.565 2.714 -17.650 1.00 61.12 171 LYS A C 1
ATOM 1323 O O . LYS A 1 171 ? 31.681 2.202 -17.582 1.00 61.12 171 LYS A O 1
ATOM 1328 N N . LYS A 1 172 ? 29.951 2.998 -18.809 1.00 70.00 172 LYS A N 1
ATOM 1329 C CA . LYS A 1 172 ? 30.604 2.810 -20.113 1.00 70.00 172 LYS A CA 1
ATOM 1330 C C . LYS A 1 172 ? 31.996 3.436 -20.037 1.00 70.00 172 LYS A C 1
ATOM 1332 O O . LYS A 1 172 ? 32.120 4.583 -19.593 1.00 70.00 172 LYS A O 1
ATOM 1337 N N . LYS A 1 173 ? 33.026 2.668 -20.411 1.00 70.19 173 LYS A N 1
ATOM 1338 C CA . LYS A 1 173 ? 34.413 3.143 -20.430 1.00 70.19 173 LYS A CA 1
ATOM 1339 C C . LYS A 1 173 ? 34.426 4.432 -21.250 1.00 70.19 173 LYS A C 1
ATOM 1341 O O . LYS A 1 173 ? 33.954 4.430 -22.386 1.00 70.19 173 LYS A 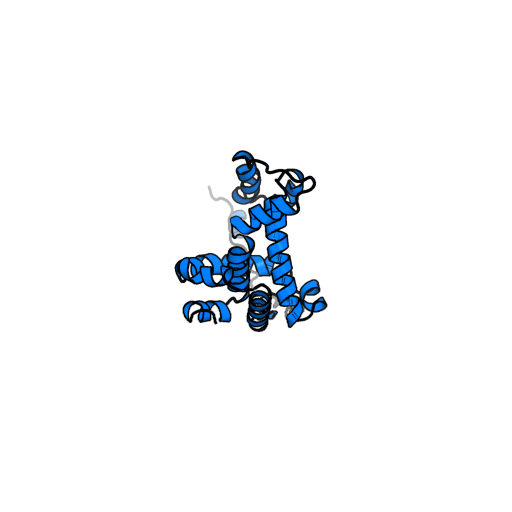O 1
ATOM 1346 N N . GLN A 1 174 ? 34.849 5.541 -20.641 1.00 67.38 174 GLN A N 1
ATOM 1347 C CA . GLN A 1 174 ? 34.900 6.818 -21.351 1.00 67.38 174 GLN A CA 1
ATOM 1348 C C . GLN A 1 174 ? 35.770 6.635 -22.595 1.00 67.38 174 GLN A C 1
ATOM 1350 O O . GLN A 1 174 ? 36.861 6.068 -22.501 1.00 67.38 174 GLN A O 1
ATOM 1355 N N . SER A 1 175 ? 35.280 7.088 -23.752 1.00 70.69 175 SER A N 1
ATOM 1356 C CA . SER A 1 175 ? 36.110 7.182 -24.949 1.00 70.69 175 SER A CA 1
ATOM 1357 C C . SER A 1 175 ? 37.335 8.035 -24.628 1.00 70.69 175 SER A C 1
ATOM 1359 O O . SER A 1 175 ? 37.245 8.978 -23.833 1.00 70.69 175 SER A O 1
ATOM 1361 N N . ALA A 1 176 ? 38.481 7.700 -25.225 1.00 75.88 176 ALA A N 1
ATOM 1362 C CA . ALA A 1 176 ? 39.689 8.500 -25.071 1.00 75.88 176 ALA A CA 1
ATOM 1363 C C . ALA A 1 176 ? 39.361 9.974 -25.357 1.00 75.88 176 ALA A C 1
ATOM 1365 O O . ALA A 1 176 ? 38.658 10.282 -26.323 1.00 75.88 176 ALA A O 1
ATOM 1366 N N . ARG A 1 177 ? 39.813 10.879 -24.479 1.00 65.56 177 ARG A N 1
ATOM 1367 C CA . ARG A 1 177 ? 39.608 12.319 -24.661 1.00 65.56 177 ARG A CA 1
ATOM 1368 C C . ARG A 1 177 ? 40.195 12.720 -26.012 1.00 65.56 177 ARG A C 1
ATOM 1370 O O . ARG A 1 177 ? 41.408 12.651 -26.193 1.00 65.56 177 ARG A O 1
ATOM 1377 N N . ILE A 1 178 ? 39.341 13.165 -26.929 1.00 67.19 178 ILE A N 1
ATOM 1378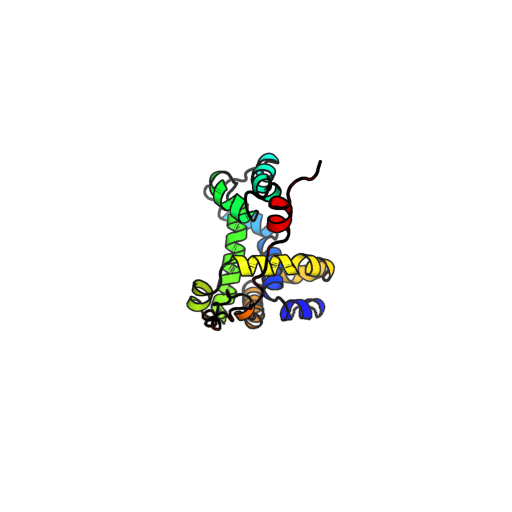 C CA . ILE A 1 178 ? 39.787 13.858 -28.135 1.00 67.19 178 ILE A CA 1
ATOM 1379 C C . ILE A 1 178 ? 40.389 15.181 -27.654 1.00 67.19 178 ILE A C 1
ATOM 1381 O O . ILE A 1 178 ? 39.720 15.971 -26.986 1.00 67.19 178 ILE A O 1
ATOM 1385 N N . LYS A 1 179 ? 41.683 15.385 -27.911 1.00 69.12 179 LYS A N 1
ATOM 1386 C CA . LYS A 1 179 ? 42.374 16.635 -27.588 1.00 69.12 179 LYS A CA 1
ATOM 1387 C C . LYS A 1 179 ? 41.955 17.672 -28.625 1.00 69.12 179 LYS A C 1
ATOM 1389 O O . LYS A 1 179 ? 42.554 17.755 -29.691 1.00 69.12 179 LYS A O 1
ATOM 1394 N N . ASP A 1 180 ? 40.888 18.401 -28.321 1.00 63.81 180 ASP A N 1
ATOM 1395 C CA . ASP A 1 180 ? 40.405 19.480 -29.176 1.00 63.81 180 ASP A CA 1
ATOM 1396 C C . ASP A 1 180 ? 41.463 20.593 -29.281 1.00 63.81 180 ASP A C 1
ATOM 1398 O O . ASP A 1 180 ? 42.160 20.907 -28.309 1.00 63.81 180 ASP A O 1
ATOM 1402 N N . ARG A 1 181 ? 41.612 21.175 -30.475 1.00 65.81 181 ARG A N 1
ATOM 1403 C CA . ARG A 1 181 ? 42.607 22.222 -30.765 1.00 65.81 181 ARG A CA 1
ATOM 1404 C C . ARG A 1 181 ? 42.242 23.537 -30.068 1.00 65.81 181 ARG A C 1
ATOM 1406 O O . ARG A 1 181 ? 43.123 24.348 -29.782 1.00 65.81 181 ARG A O 1
ATOM 1413 N N . HIS A 1 182 ? 40.961 23.706 -29.737 1.00 67.75 182 HIS A N 1
ATOM 1414 C CA . HIS A 1 182 ? 40.432 24.827 -28.973 1.00 67.75 182 HIS A CA 1
ATOM 1415 C C . HIS A 1 182 ? 39.885 24.334 -27.628 1.00 67.75 182 HIS A C 1
ATOM 1417 O O . HIS A 1 182 ? 38.765 23.833 -27.559 1.00 67.75 182 HIS A O 1
ATOM 1423 N N . PRO A 1 183 ? 40.648 24.452 -26.527 1.00 69.25 183 PRO A N 1
ATOM 1424 C CA . PRO A 1 183 ? 40.139 24.059 -25.221 1.00 69.25 183 PRO A CA 1
ATOM 1425 C C . PRO A 1 183 ? 38.938 24.934 -24.845 1.00 69.25 183 PRO A C 1
ATOM 1427 O O . PRO A 1 183 ? 39.008 26.158 -24.959 1.00 69.25 183 PRO A O 1
ATOM 1430 N N . HIS A 1 184 ? 37.863 24.314 -24.346 1.00 67.25 184 HIS A N 1
ATOM 1431 C CA . HIS A 1 184 ? 36.735 25.027 -23.746 1.00 67.25 184 HIS A CA 1
ATOM 1432 C C . HIS A 1 184 ? 37.249 26.019 -22.6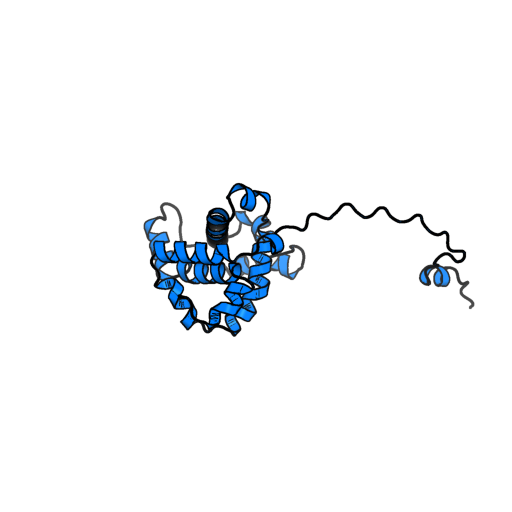94 1.00 67.25 184 HIS A C 1
ATOM 1434 O O . HIS A 1 184 ? 37.817 25.628 -21.670 1.00 67.25 184 HIS A O 1
ATOM 1440 N N . ARG A 1 185 ? 37.051 27.316 -22.944 1.00 71.50 185 ARG A N 1
ATOM 1441 C CA . ARG A 1 185 ? 37.348 28.379 -21.982 1.00 71.50 185 ARG A CA 1
ATOM 1442 C C . ARG A 1 185 ? 36.046 28.829 -21.335 1.00 71.50 185 ARG A C 1
ATOM 1444 O O . ARG A 1 185 ? 35.103 29.193 -22.027 1.00 71.50 185 ARG A O 1
ATOM 1451 N N . ALA A 1 186 ? 35.995 28.795 -20.006 1.00 71.31 186 ALA A N 1
ATOM 1452 C CA . ALA A 1 186 ? 34.878 29.356 -19.258 1.00 71.31 186 ALA A CA 1
ATOM 1453 C C . ALA A 1 186 ? 34.860 30.880 -19.445 1.00 71.31 186 ALA A C 1
ATOM 1455 O O . ALA A 1 186 ? 35.853 31.544 -19.149 1.00 71.31 186 ALA A O 1
ATOM 1456 N N . THR A 1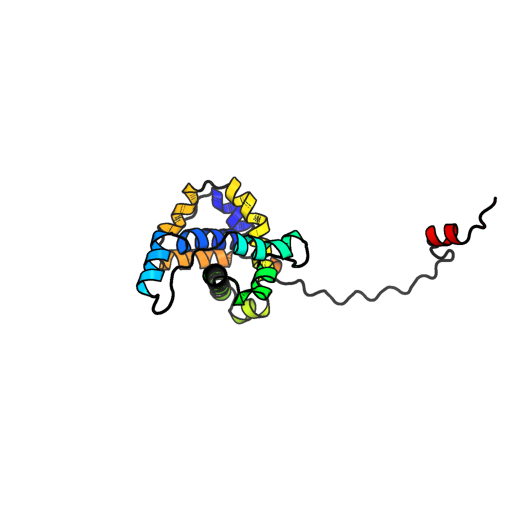 187 ? 33.733 31.426 -19.897 1.00 74.94 187 THR A N 1
ATOM 1457 C CA . THR A 1 187 ? 33.506 32.872 -20.073 1.00 74.94 187 THR A CA 1
ATOM 1458 C C . THR A 1 187 ? 33.808 33.662 -18.802 1.00 74.94 187 THR A C 1
ATOM 1460 O O . THR A 1 187 ? 34.464 34.695 -18.875 1.00 74.94 187 THR A O 1
ATOM 1463 N N . ALA A 1 188 ? 33.476 33.122 -17.625 1.00 74.25 188 ALA A N 1
ATOM 1464 C CA . ALA A 1 188 ? 33.822 33.725 -16.334 1.00 74.25 188 ALA A CA 1
ATOM 1465 C C . ALA A 1 188 ? 35.341 33.912 -16.125 1.00 74.25 188 ALA A C 1
ATOM 1467 O O . ALA A 1 188 ? 35.774 34.916 -15.571 1.00 74.25 188 ALA A O 1
ATOM 1468 N N . ARG A 1 189 ? 36.179 32.981 -16.612 1.00 70.25 189 ARG A N 1
ATOM 1469 C CA . ARG A 1 189 ? 37.648 33.122 -16.547 1.00 70.25 189 ARG A CA 1
ATOM 1470 C C . ARG A 1 189 ? 38.187 34.143 -17.544 1.00 70.25 189 ARG A C 1
ATOM 1472 O O . ARG A 1 189 ? 39.246 34.704 -17.301 1.00 70.25 189 ARG A O 1
ATOM 1479 N N . LEU A 1 190 ? 37.497 34.350 -18.664 1.00 71.38 190 LEU A N 1
ATOM 1480 C CA . LEU A 1 190 ? 37.872 35.380 -19.632 1.00 71.38 190 LEU A CA 1
ATOM 1481 C C . LEU A 1 190 ? 37.552 36.774 -19.087 1.00 71.38 190 LEU A C 1
ATOM 1483 O O . LEU A 1 190 ? 38.393 37.654 -19.198 1.00 71.38 190 LEU A O 1
ATOM 1487 N N . LEU A 1 191 ? 36.401 36.932 -18.426 1.00 70.50 191 LEU A N 1
ATOM 1488 C CA . LEU A 1 191 ? 35.973 38.197 -17.823 1.00 70.50 191 LEU A CA 1
ATOM 1489 C C . LEU A 1 191 ? 36.828 38.609 -16.613 1.00 70.50 191 LEU A C 1
ATOM 1491 O O . LEU A 1 191 ? 37.145 39.783 -16.463 1.00 70.50 191 LEU A O 1
ATOM 1495 N N . ASN A 1 192 ? 37.271 37.656 -15.786 1.00 72.25 192 ASN A N 1
ATOM 1496 C CA . ASN A 1 192 ? 38.159 37.961 -14.654 1.00 72.25 192 ASN A CA 1
ATOM 1497 C C . ASN A 1 192 ? 39.598 38.310 -15.074 1.00 72.25 192 ASN A C 1
ATOM 1499 O O . ASN A 1 192 ? 40.325 38.911 -14.292 1.00 72.25 192 ASN A O 1
ATOM 1503 N N . ASN A 1 193 ? 40.016 37.920 -16.283 1.00 66.56 193 ASN A N 1
ATOM 1504 C CA . ASN A 1 193 ? 41.366 38.167 -16.799 1.00 66.56 193 ASN A CA 1
ATOM 1505 C C . ASN A 1 193 ? 41.422 39.311 -17.825 1.00 66.56 193 ASN A C 1
ATOM 1507 O O . ASN A 1 193 ? 42.505 39.622 -18.320 1.00 66.56 193 ASN A O 1
ATOM 1511 N N . SER A 1 194 ? 40.289 39.925 -18.177 1.00 57.78 194 SER A N 1
ATOM 1512 C CA . SER A 1 194 ? 40.281 41.165 -18.956 1.00 57.78 194 SER A CA 1
ATOM 1513 C C . SER A 1 194 ? 40.761 42.321 -18.072 1.00 57.78 194 SER A C 1
ATOM 1515 O O . SER A 1 194 ? 40.194 42.511 -16.995 1.00 57.78 194 SER A O 1
ATOM 1517 N N . PRO A 1 195 ? 41.784 43.096 -18.482 1.00 56.69 195 PRO A N 1
ATOM 1518 C CA . PRO A 1 195 ? 42.190 44.274 -17.732 1.00 56.69 195 PRO A CA 1
ATOM 1519 C C . PRO A 1 195 ? 41.016 45.254 -17.706 1.00 56.69 195 PRO A C 1
ATOM 1521 O O . PRO A 1 195 ? 40.512 45.652 -18.758 1.00 56.69 195 PRO A O 1
ATOM 1524 N N . THR A 1 196 ? 40.574 45.616 -16.502 1.00 58.53 196 THR A N 1
ATOM 1525 C CA . THR A 1 196 ? 39.656 46.733 -16.273 1.00 58.53 196 THR A CA 1
ATOM 1526 C C . THR A 1 196 ? 40.272 47.968 -16.913 1.00 58.53 196 THR A C 1
ATOM 1528 O O . THR A 1 196 ? 41.261 48.505 -16.416 1.00 58.53 196 THR A O 1
ATOM 1531 N N . THR A 1 197 ? 39.750 48.356 -18.070 1.00 54.56 197 THR A N 1
ATOM 1532 C CA . THR A 1 197 ? 40.089 49.629 -18.705 1.00 54.56 197 THR A CA 1
ATOM 1533 C C . THR A 1 197 ? 39.306 50.711 -17.945 1.00 54.56 197 THR A C 1
ATOM 1535 O O . THR A 1 197 ? 38.146 50.445 -17.623 1.00 54.56 197 THR A O 1
ATOM 1538 N N . PRO A 1 198 ? 39.938 51.837 -17.560 1.00 55.56 198 PRO A N 1
ATOM 1539 C CA . PRO A 1 198 ? 39.318 52.872 -16.728 1.00 55.56 198 PRO A CA 1
ATOM 1540 C C . PRO A 1 198 ? 38.111 53.539 -17.391 1.00 55.56 198 PRO A C 1
ATOM 1542 O O . PRO A 1 198 ? 38.084 53.607 -18.642 1.00 55.56 198 PRO A O 1
#

Foldseek 3Di:
DADPLCVVCLQPPLLLVLLLLLCLAVPPVVVVVVVCVVPVPPDDDDDDDPVLVCQLCVCCVVVVAVDSVRSCVVCVVVHDVVVVVVVVVSLVLLLVLLCVQPNNVCSVVFADVVLSVVSNVVCVVVSPVSDDPVSSNVSNPDDPVRSSVVSNVSSNSDPCVSRGDPPDDDDPDDDDDDPDPDPDDDPVVVVVPPPPDD

Organism: NCBI:txid1245923

Radius of gyration: 24.75 Å; chains: 1; bounding box: 61×68×60 Å

Secondary structure (DSSP, 8-state):
---GGGHHHHHH-HHHHHHHHHHHHHT-HHHHHHHHHHH-SS--PPPPPHHHHHHHHHHHHTTSSSSHHHHHHHTTTTS-THHHHHHHHHHHHHHHHHHHHH-HHHHHHH--HHHHHHHHHHHHHHHHHHS-GGGGTHHHHS-HHHHHHHHHHHHHT--GGGTS---PPPPPPPPP----SS----HHHHHHTS----

pLDDT: mean 75.63, std 12.17, range [44.66, 93.69]

Sequence (198 aa):
MLSSLFERFVEKSPVSVMMRGLMERVFAPESLNELFQTTARVQYTKELLFSDLVELMVPVVCGLQPSVRASYQDQAEAMPASLSLVCLNLLSVLRAALASVHGVDKIEASLPDYYLVNQIQSVYGGMMIAIAPAHWQVFQSLTLAEFAALLQQLAQKVQLSKLLKATRSPKKKQSARIKDRHPHRATARLLNNSPTTP